Protein 4DCB (pdb70)

Organism: Yersinia pestis (NCBI:txid632)

B-factor: mean 34.42, std 17.72, range [10.69, 120.75]

Radius of gyration: 22.26 Å; Cα contacts (8 Å, |Δi|>4): 917; chains: 2; bounding box: 31×38×70 Å

Nearest PDB structures (foldseek):
  4dcb-assembly1_A  TM=1.004E+00  e=2.858E-59  Yersinia pestis
  2x4m-assembly2_B  TM=9.912E-01  e=3.615E-49  Yersinia pestis
  2x56-assembly1_A  TM=9.617E-01  e=9.478E-50  Yersinia pestis
  1i78-assembly1_A  TM=9.661E-01  e=5.679E-35  Escherichia coli K-12
  7xw0-assembly1_A  TM=9.271E-01  e=7.458E-31  Escherichia coli

Solvent-accessible surface area: 14116 Å² total; per-residue (Å²): 194,144,40,64,140,46,82,78,6,69,6,46,15,54,7,74,21,107,0,37,10,50,0,49,18,16,36,53,45,71,156,97,44,61,74,29,3,30,3,22,0,68,2,112,73,0,48,0,71,12,33,27,87,24,72,38,5,60,104,118,44,6,66,9,45,48,12,11,52,18,99,66,74,13,50,1,31,1,22,2,49,1,28,58,62,131,137,44,100,131,98,9,1,39,2,32,0,88,55,2,67,0,53,92,0,29,17,124,4,98,11,64,25,20,31,122,120,124,82,161,74,76,29,15,6,80,0,39,7,157,5,53,0,95,1,5,1,27,0,19,4,18,45,54,29,12,71,96,43,78,141,92,27,116,20,81,205,59,62,138,0,0,5,0,57,4,72,1,27,9,66,11,85,1,105,8,12,46,97,80,119,127,68,72,8,46,32,22,25,103,8,78,5,83,144,0,118,1,26,2,39,1,63,2,74,69,40,135,51,21,30,92,12,127,7,60,30,9,132,3,99,0,24,17,78,20,39,2,135,28,100,65,117,45,10,2,78,18,55,11,84,12,45,7,79,0,51,70,10,183,20,39,54,97,82,104,53,27,1,1,0,8,3,78,2,80,0,87,5,57,19,84,37,91,79,80,74,106,4,30,10,13,0,44,20,83,49,127

Foldseek 3Di:
DFFDPDLLQKKKWKWKFWKWWKKWKWAADPPPRHTFKIKIKTGHTFIKMKMKIWGRRDPFKIKIKIKMKTPAKGFIWMKIFGQPDPVDDHTQKIWIFRRKIWGMKMKMKTKMWGWDDDDPFKTKTKMKIKMKIKTKMWGFKTWMQHRNNPDTDIDDGPHTFKIKMKMKIFIKMKMKMWGDDPFKIKIKMKIKGQWIKMKMWMQGPVVRKIKIKIFIRWMKIKMKMKMWGDPDPFKTKIKMKMKMWTDWGFTDMDMCPTITIIMIMMTIIIIMMGRTD/DDPPDPDDPDD

InterPro domains:
  IPR000036 Peptidase A26, omptin [PF01278] (31-312)
  IPR000036 Peptidase A26, omptin [PIRSF001522] (1-312)
  IPR000036 Peptidase A26, omptin [PR00482] (38-52)
  IPR000036 Peptidase A26, omptin [PR00482] (57-82)
  IPR000036 Peptidase A26, omptin [PR00482] (83-108)
  IPR000036 Peptidase A26, omptin [PR00482] (115-142)
  IPR000036 Peptidase A26, omptin [PR00482] (143-170)
  IPR000036 Peptidase A26, omptin [PR00482] (186-207)
  IPR000036 Peptidase A26, omptin [PR00482] (208-229)
  IPR000036 Peptidase A26, omptin [PR00482] (234-254)
  IPR000036 Peptidase A26, omptin [PR00482] (255-275)
  IPR020079 Peptidase A26, omptin, conserved site [PS00834] (115-124)
  IPR020079 Peptidase A26, omptin, conserved site [PS00835] (152-168)
  IPR020080 Outer membrane adhesin/peptidase omptin [SSF69917] (24-312)
  IPR053724 Outer Membrane Peptidase A26 [G3DSA:2.40.128.90] (21-312)

Structure (mmCIF, N/CA/C/O backbone):
data_4DCB
#
_entry.id   4DCB
#
_cell.length_a   52.377
_cell.length_b   63.105
_cell.length_c   201.225
_cell.angle_alpha   90.00
_cell.angle_beta   90.00
_cell.angle_gamma   90.00
#
_symmetry.space_group_name_H-M   'I 2 2 2'
#
loop_
_entity.id
_entity.type
_entity.pdbx_description
1 polymer Coagulase/fibrinolysin
2 polymer Plasminogen
3 non-polymer (4R)-2-METHYLPENTANE-2,4-DIOL
4 non-polymer (4S)-2-METHYL-2,4-PENTANEDIOL
5 non-polymer (HYDROXYETHYLOXY)TRI(ETHYLOXY)OCTANE
6 non-polymer 'PHOSPHATE ION'
7 water water
#
loop_
_atom_site.group_PDB
_atom_site.id
_atom_site.type_symbol
_atom_site.label_atom_id
_atom_site.label_alt_id
_atom_site.label_comp_id
_atom_site.label_asym_id
_atom_site.label_entity_id
_atom_site.label_seq_id
_atom_site.pdbx_PDB_ins_code
_atom_site.Cartn_x
_atom_site.Cartn_y
_atom_site.Cartn_z
_atom_site.occupancy
_atom_site.B_iso_or_equiv
_atom_site.auth_seq_id
_atom_site.auth_comp_id
_atom_site.auth_asym_id
_atom_site.auth_atom_id
_atom_site.pdbx_PDB_model_num
ATOM 1 N N . LEU A 1 1 ? -2.706 30.401 64.304 1.00 45.72 5 LEU A N 1
ATOM 2 C CA . LEU A 1 1 ? -2.821 29.283 65.235 1.00 41.59 5 LEU A CA 1
ATOM 3 C C . LEU A 1 1 ? -2.302 27.978 64.638 1.00 40.85 5 LEU A C 1
ATOM 4 O O . LEU A 1 1 ? -2.246 27.793 63.412 1.00 34.37 5 LEU A O 1
ATOM 9 N N . ILE A 1 2 ? -1.932 27.076 65.535 1.00 32.28 6 ILE A N 1
ATOM 10 C CA . ILE A 1 2 ? -1.281 25.836 65.164 1.00 34.28 6 ILE A CA 1
ATOM 11 C C . ILE A 1 2 ? -2.333 24.806 64.850 1.00 23.61 6 ILE A C 1
ATOM 12 O O . ILE A 1 2 ? -3.183 24.519 65.688 1.00 30.25 6 ILE A O 1
ATOM 17 N N . PRO A 1 3 ? -2.273 24.239 63.640 1.00 24.60 7 PRO A N 1
ATOM 18 C CA . PRO A 1 3 ? -3.314 23.322 63.187 1.00 27.28 7 PRO A CA 1
ATOM 19 C C . PRO A 1 3 ? -3.410 22.100 64.087 1.00 25.75 7 PRO A C 1
ATOM 20 O O . PRO A 1 3 ? -2.438 21.710 64.729 1.00 23.41 7 PRO A O 1
ATOM 24 N N . ASN A 1 4 ? -4.600 21.522 64.125 1.00 24.24 8 ASN A N 1
ATOM 25 C CA . ASN A 1 4 ? -4.883 20.309 64.871 1.00 16.39 8 ASN A CA 1
ATOM 26 C C . ASN A 1 4 ? -4.096 19.159 64.250 1.00 19.14 8 ASN A C 1
ATOM 27 O O . ASN A 1 4 ? -4.238 18.879 63.060 1.00 18.74 8 ASN A O 1
ATOM 32 N N . ILE A 1 5 ? -3.240 18.507 65.038 1.00 17.97 9 ILE A N 1
ATOM 33 C CA . ILE A 1 5 ? -2.506 17.355 64.525 1.00 24.78 9 ILE A CA 1
ATOM 34 C C . ILE A 1 5 ? -2.951 16.040 65.169 1.00 31.36 9 ILE A C 1
ATOM 35 O O . ILE A 1 5 ? -2.329 15.000 64.963 1.00 28.92 9 ILE A O 1
ATOM 40 N N . SER A 1 6 ? -4.038 16.090 65.932 1.00 24.54 10 SER A N 1
ATOM 41 C CA . SER A 1 6 ? -4.589 14.880 66.524 1.00 33.57 10 SER A CA 1
ATOM 42 C C . SER A 1 6 ? -4.966 13.877 65.438 1.00 24.52 10 SER A C 1
ATOM 43 O O . SER A 1 6 ? -5.510 14.252 64.390 1.00 20.94 10 SER A O 1
ATOM 46 N N . PRO A 1 7 ? -4.680 12.593 65.688 1.00 25.07 11 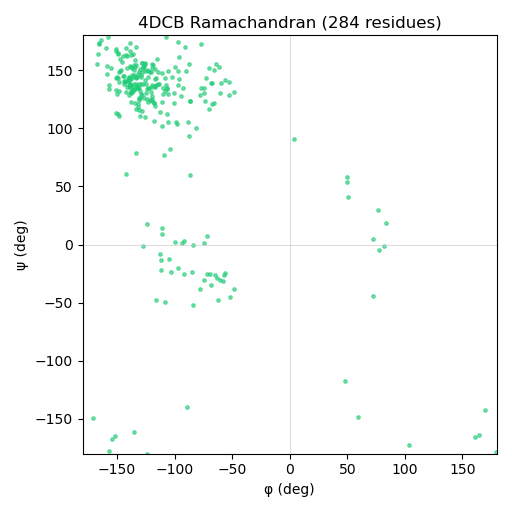PRO A N 1
ATOM 47 C CA . PRO A 1 7 ? -5.050 11.540 64.742 1.00 23.48 11 PRO A CA 1
ATOM 48 C C . PRO A 1 7 ? -6.511 11.660 64.296 1.00 22.94 11 PRO A C 1
ATOM 49 O O . PRO A 1 7 ? -6.800 11.459 63.111 1.00 23.20 11 PRO A O 1
ATOM 53 N N . ASP A 1 8 ? -7.416 12.023 65.198 1.00 20.47 12 ASP A N 1
ATOM 54 C CA . ASP A 1 8 ? -8.823 12.083 64.793 1.00 20.66 12 ASP A CA 1
ATOM 55 C C . ASP A 1 8 ? -9.156 13.302 63.913 1.00 23.54 12 ASP A C 1
ATOM 56 O O . ASP A 1 8 ? -10.296 13.475 63.503 1.00 27.01 12 ASP A O 1
ATOM 61 N N . SER A 1 9 ? -8.166 14.135 63.597 1.00 14.89 13 SER A N 1
ATOM 62 C CA . SER A 1 9 ? -8.392 15.208 62.620 1.00 15.95 13 SER A CA 1
ATOM 63 C C . SER A 1 9 ? -8.213 14.694 61.193 1.00 19.95 13 SER A C 1
ATOM 64 O O . SER A 1 9 ? -8.367 15.447 60.226 1.00 20.61 13 SER A O 1
ATOM 67 N N . PHE A 1 10 ? -7.890 13.412 61.067 1.00 15.16 14 PHE A N 1
ATOM 68 C CA . PHE A 1 10 ? -7.449 12.844 59.792 1.00 16.01 14 PHE A CA 1
ATOM 69 C C . PHE A 1 10 ? -8.319 11.669 59.373 1.00 14.84 14 PHE A C 1
ATOM 70 O O . PHE A 1 10 ? -8.619 10.779 60.171 1.00 17.48 14 PHE A O 1
ATOM 78 N N . THR A 1 11 ? -8.719 11.664 58.106 1.00 15.94 15 THR A N 1
ATOM 79 C CA . THR A 1 11 ? -9.601 10.629 57.594 1.00 21.68 15 THR A CA 1
ATOM 80 C C . THR A 1 11 ? -9.148 10.190 56.207 1.00 22.95 15 THR A C 1
ATOM 81 O O . THR A 1 11 ? -8.786 11.026 55.375 1.00 26.42 15 THR A O 1
ATOM 85 N N . VAL A 1 12 ? -9.144 8.882 55.957 1.00 18.43 16 VAL A N 1
ATOM 86 C CA . VAL A 1 12 ? -8.821 8.370 54.619 1.00 16.21 16 VAL A CA 1
ATOM 87 C C . VAL A 1 12 ? -9.954 7.506 54.092 1.00 20.06 16 VAL A C 1
ATOM 88 O O . VAL A 1 12 ? -10.650 6.858 54.874 1.00 21.59 16 VAL A O 1
ATOM 92 N N . ALA A 1 13 ? -10.136 7.492 52.768 1.00 12.77 17 ALA A N 1
ATOM 93 C CA . ALA A 1 13 ? -11.143 6.653 52.167 1.00 20.39 17 ALA A CA 1
ATOM 94 C C . ALA A 1 13 ? -10.647 6.048 50.859 1.00 24.73 17 ALA A C 1
ATOM 95 O O . ALA A 1 13 ? -9.797 6.628 50.167 1.00 22.46 17 ALA A O 1
ATOM 97 N N . ALA A 1 14 ? -11.183 4.875 50.537 1.00 18.76 18 ALA A N 1
ATOM 98 C CA . ALA A 1 14 ? -10.916 4.241 49.262 1.00 21.13 18 ALA A CA 1
ATOM 99 C C . ALA A 1 14 ? -12.196 3.557 48.814 1.00 22.57 18 ALA A C 1
ATOM 100 O O . ALA A 1 14 ? -12.904 2.961 49.629 1.00 17.07 18 ALA A O 1
ATOM 102 N N . SER A 1 15 ? -12.489 3.629 47.520 1.00 14.51 19 SER A N 1
ATOM 103 C CA . SER A 1 15 ? -13.597 2.876 46.977 1.00 15.32 19 SER A CA 1
ATOM 104 C C . SER A 1 15 ? -13.248 2.340 45.583 1.00 15.15 19 SER A C 1
ATOM 105 O O . SER A 1 15 ? -12.301 2.812 44.941 1.00 15.84 19 SER A O 1
ATOM 108 N N . THR A 1 16 ? -14.010 1.353 45.117 1.00 17.91 20 THR A N 1
ATOM 109 C CA . THR A 1 16 ? -13.835 0.840 43.764 1.00 20.27 20 THR A CA 1
ATOM 110 C C . THR A 1 16 ? -15.168 0.833 43.064 1.00 23.67 20 THR A C 1
ATOM 111 O O . THR A 1 16 ? -16.209 0.781 43.704 1.00 17.68 20 THR A O 1
ATOM 115 N N . GLY A 1 17 ? -15.141 0.878 41.741 1.00 15.12 21 GLY A N 1
ATOM 116 C CA . GLY A 1 17 ? -16.362 0.788 40.976 1.00 13.44 21 GLY A CA 1
ATOM 117 C C . GLY A 1 17 ? -16.079 1.113 39.529 1.00 14.76 21 GLY A C 1
ATOM 118 O O . GLY A 1 17 ? -15.005 0.778 39.004 1.00 16.46 21 GLY A O 1
ATOM 119 N N . MET A 1 18 ? -17.019 1.801 38.890 1.00 12.91 22 MET A N 1
ATOM 120 C CA . MET A 1 18 ? -16.931 2.006 37.453 1.00 16.10 22 MET A CA 1
ATOM 121 C C . MET A 1 18 ? -17.060 3.455 37.011 1.00 19.60 22 MET A C 1
ATOM 122 O O . MET A 1 18 ? -17.766 4.258 37.628 1.00 22.29 22 MET A O 1
ATOM 127 N N . LEU A 1 19 ? -16.372 3.757 35.920 1.00 18.24 23 LEU A N 1
ATOM 128 C CA . LEU A 1 19 ? -16.410 5.064 35.292 1.00 18.38 23 LEU A CA 1
ATOM 129 C C . LEU A 1 19 ? -16.989 4.890 33.902 1.00 19.07 23 LEU A C 1
ATOM 130 O O . LEU A 1 19 ? -16.695 3.908 33.228 1.00 20.57 23 LEU A O 1
ATOM 135 N N . SER A 1 20 ? -17.793 5.846 33.462 1.00 16.01 24 SER A N 1
ATOM 136 C CA . SER A 1 20 ? -18.318 5.814 32.107 1.00 19.81 24 SER A CA 1
ATOM 137 C C . SER A 1 20 ? -18.542 7.247 31.676 1.00 24.10 24 SER A C 1
ATOM 138 O O . SER A 1 20 ? -18.484 8.170 32.501 1.00 19.99 24 SER A O 1
ATOM 141 N N . GLY A 1 21 ? -18.794 7.454 30.388 1.00 22.03 25 GLY A N 1
ATOM 142 C CA . GLY A 1 21 ? -18.959 8.806 29.897 1.00 17.66 25 GLY A CA 1
ATOM 143 C C . GLY A 1 21 ? -18.775 8.905 28.393 1.00 18.09 25 GLY A C 1
ATOM 144 O O . GLY A 1 21 ? -18.790 7.901 27.682 1.00 18.23 25 GLY A O 1
ATOM 145 N N . LYS A 1 22 ? -18.620 10.131 27.915 1.00 16.62 26 LYS A N 1
ATOM 146 C CA . LYS A 1 22 ? -18.472 10.369 26.486 1.00 25.02 26 LYS A CA 1
ATOM 147 C C . LYS A 1 22 ? -17.761 11.687 26.240 1.00 22.45 26 LYS A C 1
ATOM 148 O O . LYS A 1 22 ? -18.082 12.703 26.870 1.00 23.16 26 LYS A O 1
ATOM 154 N N . SER A 1 23 ? -16.787 11.659 25.336 1.00 20.42 27 SER A N 1
ATOM 155 C CA . SER A 1 23 ? -16.072 12.866 24.940 1.00 21.73 27 SER A CA 1
ATOM 156 C C . SER A 1 23 ? -16.306 13.223 23.478 1.00 22.15 27 SER A C 1
ATOM 157 O O . SER A 1 23 ? -16.676 12.374 22.662 1.00 20.51 27 SER A O 1
ATOM 160 N N . HIS A 1 24 ? -16.064 14.484 23.151 1.00 23.36 28 HIS A N 1
ATOM 161 C CA . HIS A 1 24 ? -16.228 14.963 21.787 1.00 24.33 28 HIS A CA 1
ATOM 162 C C . HIS A 1 24 ? -15.015 15.756 21.381 1.00 29.75 28 HIS A C 1
ATOM 163 O O . HIS A 1 24 ? -14.531 16.592 22.145 1.00 27.46 28 HIS A O 1
ATOM 170 N N . GLU A 1 25 ? -14.544 15.469 20.172 1.00 23.27 29 GLU A N 1
ATOM 171 C CA . GLU A 1 25 ? -13.405 16.118 19.554 1.00 22.95 29 GLU A CA 1
ATOM 172 C C . GLU A 1 25 ? -13.971 16.780 18.302 1.00 27.71 29 GLU A C 1
ATOM 173 O O . GLU A 1 25 ? -14.302 16.098 17.338 1.00 29.04 29 GLU A O 1
ATOM 179 N N . MET A 1 26 ? -14.097 18.106 18.337 1.00 23.75 30 MET A N 1
ATOM 180 C CA . MET A 1 26 ? -14.900 18.840 17.357 1.00 26.29 30 MET A CA 1
ATOM 181 C C . MET A 1 26 ? -14.072 19.792 16.512 1.00 35.31 30 MET A C 1
ATOM 182 O O . MET A 1 26 ? -13.053 20.323 16.968 1.00 34.02 30 MET A O 1
ATOM 187 N N . LEU A 1 27 ? -14.538 20.025 15.288 1.00 34.04 31 LEU A N 1
ATOM 188 C CA . LEU A 1 27 ? -13.899 20.973 14.389 1.00 39.05 31 LEU A CA 1
ATOM 189 C C . LEU A 1 27 ? -14.949 21.792 13.638 1.00 43.44 31 LEU A C 1
ATOM 190 O O . LEU A 1 27 ? -15.965 21.261 13.198 1.00 37.97 31 LEU A O 1
ATOM 195 N N . TYR A 1 28 ? -14.696 23.090 13.514 1.00 44.28 32 TYR A N 1
ATOM 196 C CA . TYR A 1 28 ? -15.632 24.014 12.892 1.00 45.41 32 TYR A CA 1
ATOM 197 C C . TYR A 1 28 ? -14.892 24.942 11.939 1.00 49.97 32 TYR A C 1
ATOM 198 O O . TYR A 1 28 ? -13.714 25.252 12.147 1.00 45.42 32 TYR A O 1
ATOM 207 N N . ASP A 1 29 ? -15.593 25.380 10.896 1.00 48.08 33 ASP A N 1
ATOM 208 C CA . ASP A 1 29 ? -15.101 26.436 10.022 1.00 48.78 33 ASP A CA 1
ATOM 209 C C . ASP A 1 29 ? -15.056 27.744 10.811 1.00 55.14 33 ASP A C 1
ATOM 210 O O . ASP A 1 29 ? -16.078 28.209 11.316 1.00 52.10 33 ASP A O 1
ATOM 215 N N . ALA A 1 30 ? -13.871 28.334 10.921 1.00 64.88 34 ALA A N 1
ATOM 216 C CA . ALA A 1 30 ? -13.681 29.523 11.753 1.00 74.73 34 ALA A CA 1
ATOM 217 C C . ALA A 1 30 ? -14.316 30.797 11.187 1.00 84.51 34 ALA A C 1
ATOM 218 O O . ALA A 1 30 ? -14.109 31.886 11.721 1.00 86.95 34 ALA A O 1
ATOM 220 N N . GLU A 1 31 ? -15.086 30.663 10.111 1.00 89.88 35 GLU A N 1
ATOM 221 C CA . GLU A 1 31 ? -15.758 31.813 9.510 1.00 96.21 35 GLU A CA 1
ATOM 222 C C . GLU A 1 31 ? -17.279 31.694 9.588 1.00 90.79 35 GLU A C 1
ATOM 223 O O . GLU A 1 31 ? -17.968 32.639 9.970 1.00 90.70 35 GLU A O 1
ATOM 229 N N . THR A 1 32 ? -17.796 30.527 9.217 1.00 83.90 36 THR A N 1
ATOM 230 C CA . THR A 1 32 ? -19.232 30.282 9.244 1.00 78.70 36 THR A CA 1
ATOM 231 C C . THR A 1 32 ? -19.646 29.560 10.515 1.00 73.34 36 THR A C 1
ATOM 232 O O . THR A 1 32 ? -20.817 29.579 10.898 1.00 71.94 36 THR A O 1
ATOM 236 N N . GLY A 1 33 ? -18.680 28.918 11.165 1.00 68.51 37 GLY A N 1
ATOM 237 C CA . GLY A 1 33 ? -18.955 28.134 12.352 1.00 60.09 37 GLY A CA 1
ATOM 238 C C . GLY A 1 33 ? -19.464 26.750 11.998 1.00 56.66 37 GLY A C 1
ATOM 239 O O . GLY A 1 33 ? -19.723 25.927 12.872 1.00 59.28 37 GLY A O 1
ATOM 240 N N . ARG A 1 34 ? -19.605 26.492 10.703 1.00 51.65 38 ARG A N 1
ATOM 241 C CA . ARG A 1 34 ? -20.087 25.201 10.230 1.00 46.15 38 ARG A CA 1
ATOM 242 C C . ARG A 1 34 ? -19.267 24.066 10.837 1.00 45.48 38 ARG A C 1
ATOM 243 O O . ARG A 1 34 ? -18.037 24.081 10.780 1.00 48.14 38 ARG A O 1
ATOM 251 N N . LYS A 1 35 ? -19.952 23.083 11.414 1.00 40.04 39 LYS A N 1
ATOM 252 C CA . LYS A 1 35 ? -19.283 21.895 11.939 1.00 36.27 39 LYS A CA 1
ATOM 253 C C . LYS A 1 35 ? -18.764 21.047 10.778 1.00 38.32 39 LYS A C 1
ATOM 254 O O . LYS A 1 35 ? -19.542 20.554 9.960 1.00 43.76 39 LYS A O 1
ATOM 260 N N . ILE A 1 36 ? -17.446 20.892 10.695 1.00 34.93 40 ILE A N 1
ATOM 261 C CA . ILE A 1 36 ? -16.859 20.087 9.638 1.00 38.33 40 ILE A CA 1
ATOM 262 C C . ILE A 1 36 ? -16.400 18.719 10.114 1.00 36.70 40 ILE A C 1
ATOM 263 O O . ILE A 1 36 ? -16.287 17.793 9.311 1.00 39.52 40 ILE A O 1
ATOM 268 N N . SER A 1 37 ? -16.128 18.580 11.411 1.00 43.25 41 SER A N 1
ATOM 269 C CA . SER A 1 37 ? -15.666 17.293 11.926 1.00 39.20 41 SER A CA 1
ATOM 270 C C . SER A 1 37 ? -16.085 17.011 13.368 1.00 41.08 41 SER A C 1
ATOM 271 O O . SER A 1 37 ? -16.112 17.909 14.216 1.00 37.68 41 SER A O 1
ATOM 274 N N . GLN A 1 38 ? -16.401 15.747 13.635 1.00 38.41 42 GLN A N 1
ATOM 275 C CA . GLN A 1 38 ? -16.895 15.336 14.942 1.00 35.80 42 GLN A CA 1
ATOM 276 C C . GLN A 1 38 ? -16.478 13.904 15.256 1.00 32.12 42 GLN A C 1
ATOM 277 O O . GLN A 1 38 ? -16.937 12.958 14.610 1.00 37.28 42 GLN A O 1
ATOM 283 N N . LEU A 1 39 ? -15.601 13.737 16.238 1.00 27.74 43 LEU A N 1
ATOM 284 C CA . LEU A 1 39 ? -15.288 12.395 16.722 1.00 21.67 43 LEU A CA 1
ATOM 285 C C . LEU A 1 39 ? -15.836 12.210 18.129 1.00 28.02 43 LEU A C 1
ATOM 286 O O . LEU A 1 39 ? -15.520 12.975 19.040 1.00 26.89 43 LEU A O 1
ATOM 291 N N . ASP A 1 40 ? -16.677 11.194 18.293 1.00 27.11 44 ASP A N 1
ATOM 292 C CA . ASP A 1 40 ? -17.284 10.880 19.581 1.00 23.82 44 ASP A CA 1
ATOM 293 C C . ASP A 1 40 ? -16.538 9.721 20.209 1.00 25.04 44 ASP A C 1
ATOM 294 O O . ASP A 1 40 ? -16.457 8.651 19.615 1.00 28.54 44 ASP A O 1
ATOM 299 N N . TRP A 1 41 ? -16.006 9.942 21.409 1.00 21.59 45 TRP A N 1
ATOM 300 C CA . TRP A 1 41 ? -15.188 8.959 22.100 1.00 26.06 45 TRP A CA 1
ATOM 301 C C . TRP A 1 41 ? -15.927 8.477 23.334 1.00 23.02 45 TRP A C 1
ATOM 302 O O . TRP A 1 41 ? -16.157 9.240 24.269 1.00 23.15 45 TRP A O 1
ATOM 313 N N . LYS A 1 42 ? -16.303 7.208 23.338 1.00 25.21 46 LYS A N 1
ATOM 314 C CA . LYS A 1 42 ? -17.140 6.694 24.410 1.00 26.95 46 LYS A CA 1
ATOM 315 C C . LYS A 1 42 ? -16.287 6.017 25.477 1.00 22.86 46 LYS A C 1
ATOM 316 O O . LYS A 1 42 ? -15.277 5.373 25.163 1.00 22.08 46 LYS A O 1
ATOM 322 N N . ILE A 1 43 ? -16.674 6.192 26.738 1.00 22.72 47 ILE A N 1
ATOM 323 C CA . ILE A 1 43 ? -16.103 5.404 27.812 1.00 19.90 47 ILE A CA 1
ATOM 324 C C . ILE A 1 43 ? -17.226 4.487 28.295 1.00 25.75 47 ILE A C 1
ATOM 325 O O . ILE A 1 43 ? -18.127 4.928 29.003 1.00 21.39 47 ILE A O 1
ATOM 330 N N . LYS A 1 44 ? -17.201 3.217 27.900 1.00 27.63 48 LYS A N 1
ATOM 331 C CA . LYS A 1 44 ? -18.304 2.330 28.264 1.00 22.85 48 LYS A CA 1
ATOM 332 C C . LYS A 1 44 ? -18.112 1.743 29.656 1.00 31.73 48 LYS A C 1
ATOM 333 O O . LYS A 1 44 ? -19.000 1.817 30.504 1.00 37.19 48 LYS A O 1
ATOM 339 N N . ASN A 1 45 ? -16.952 1.149 29.891 1.00 34.18 49 ASN A N 1
ATOM 340 C CA . ASN A 1 45 ? -16.695 0.517 31.177 1.00 44.61 49 ASN A CA 1
ATOM 341 C C . ASN A 1 45 ? -15.217 0.539 31.544 1.00 40.11 49 ASN A C 1
ATOM 342 O O . ASN A 1 45 ? -14.385 -0.087 30.879 1.00 40.07 49 ASN A O 1
ATOM 347 N N . VAL A 1 46 ? -14.891 1.287 32.589 1.00 24.70 50 VAL A N 1
ATOM 348 C CA . VAL A 1 46 ? -13.529 1.296 33.104 1.00 18.66 50 VAL A CA 1
ATOM 349 C C . VAL A 1 46 ? -13.604 1.086 34.607 1.00 21.45 50 VAL A C 1
ATOM 350 O O . VAL A 1 46 ? -14.325 1.800 35.300 1.00 22.08 50 VAL A O 1
ATOM 354 N N . ALA A 1 47 ? -12.877 0.092 35.098 1.00 18.79 51 ALA A N 1
ATOM 355 C CA . ALA A 1 47 ? -12.801 -0.169 36.531 1.00 18.26 51 ALA A CA 1
ATOM 356 C C . ALA A 1 47 ? -11.920 0.905 37.138 1.00 18.34 51 ALA A C 1
ATOM 357 O O . ALA A 1 47 ? -10.834 1.169 36.614 1.00 18.66 51 ALA A O 1
ATOM 359 N N . ILE A 1 48 ? -12.387 1.547 38.211 1.00 17.36 52 ILE A N 1
ATOM 360 C CA . ILE A 1 48 ? -11.596 2.565 38.894 1.00 18.95 52 ILE A CA 1
ATOM 361 C C . ILE A 1 48 ? -11.412 2.333 40.382 1.00 20.73 52 ILE A C 1
ATOM 362 O O . ILE A 1 48 ? -12.215 1.675 41.049 1.00 14.28 52 ILE A O 1
ATOM 367 N N . LEU A 1 49 ? -10.335 2.910 40.887 1.00 20.07 53 LEU A N 1
ATOM 368 C CA . LEU A 1 49 ? -10.090 2.998 42.309 1.00 21.16 53 LEU A CA 1
ATOM 369 C C . LEU A 1 49 ? -10.084 4.483 42.621 1.00 18.97 53 LEU A C 1
ATOM 370 O O . LEU A 1 49 ? -9.466 5.274 41.913 1.00 20.74 53 LEU A O 1
ATOM 375 N N . LYS A 1 50 ? -10.743 4.836 43.715 1.00 13.83 54 LYS A N 1
ATOM 376 C CA . LYS A 1 50 ? -10.950 6.206 44.108 1.00 17.21 54 LYS A CA 1
ATOM 377 C C . LYS A 1 50 ? -10.370 6.350 45.512 1.00 25.79 54 LYS A C 1
ATOM 378 O O . LYS A 1 50 ? -10.606 5.496 46.377 1.00 23.26 54 LYS A O 1
ATOM 384 N N . GLY A 1 51 ? -9.618 7.423 45.741 1.00 19.84 55 GLY A N 1
ATOM 385 C CA . GLY A 1 51 ? -9.016 7.663 47.038 1.00 15.54 55 GLY A CA 1
ATOM 386 C C . GLY A 1 51 ? -9.322 9.043 47.565 1.00 18.93 55 GLY A C 1
ATOM 387 O O . GLY A 1 51 ? -9.606 9.978 46.803 1.00 17.76 55 GLY A O 1
ATOM 388 N N . ASP A 1 52 ? -9.252 9.182 48.883 1.00 16.22 56 ASP A N 1
ATOM 389 C CA . ASP A 1 52 ? -9.542 10.465 49.522 1.00 20.30 56 ASP A CA 1
ATOM 390 C C . ASP A 1 52 ? -8.747 10.570 50.804 1.00 22.33 56 ASP A C 1
ATOM 391 O O . ASP A 1 52 ? -8.687 9.618 51.602 1.00 23.76 56 ASP A O 1
ATOM 396 N N . ILE A 1 53 ? -8.104 11.719 50.971 1.00 21.86 57 ILE A N 1
ATOM 397 C CA . ILE A 1 53 ? -7.425 12.045 52.205 1.00 22.20 57 ILE A CA 1
ATOM 398 C C . ILE A 1 53 ? -7.951 13.387 52.652 1.00 21.96 57 ILE A C 1
ATOM 399 O O . ILE A 1 53 ? -7.959 14.353 51.877 1.00 17.18 57 ILE A O 1
ATOM 404 N N . SER A 1 54 ? -8.427 13.444 53.889 1.00 15.71 58 SER A N 1
ATOM 405 C CA . SER A 1 54 ? -9.026 14.677 54.379 1.00 18.47 58 SER A CA 1
ATOM 406 C C . SER A 1 54 ? -8.485 15.008 55.751 1.00 20.57 58 SER A C 1
ATOM 407 O O . SER A 1 54 ? -8.389 14.125 56.612 1.00 21.38 58 SER A O 1
ATOM 410 N N . TRP A 1 55 ? -8.134 16.279 55.949 1.00 18.38 59 TRP A N 1
ATOM 411 C CA . TRP A 1 55 ? -7.564 16.766 57.201 1.00 18.03 59 TRP A CA 1
ATOM 412 C C . TRP A 1 55 ? -8.311 18.012 57.673 1.00 19.05 59 TRP A C 1
ATOM 413 O O . TRP A 1 55 ? -8.553 18.930 56.887 1.00 19.65 59 TRP A O 1
ATOM 424 N N . ASP A 1 56 ? -8.682 18.036 58.953 1.00 21.14 60 ASP A N 1
ATOM 425 C CA . ASP A 1 56 ? -9.302 19.212 59.557 1.00 18.75 60 ASP A CA 1
ATOM 426 C C . ASP A 1 56 ? -8.289 19.955 60.434 1.00 18.64 60 ASP A C 1
ATOM 427 O O . ASP A 1 56 ? -8.275 19.773 61.649 1.00 21.79 60 ASP A O 1
ATOM 432 N N . PRO A 1 57 ? -7.438 20.789 59.826 1.00 22.75 61 PRO A N 1
ATOM 433 C CA . PRO A 1 57 ? -6.496 21.553 60.659 1.00 17.13 61 PRO A CA 1
ATOM 434 C C . PRO A 1 57 ? -7.216 22.472 61.664 1.00 16.18 61 PRO A C 1
ATOM 435 O O . PRO A 1 57 ? -6.679 22.722 62.738 1.00 18.38 61 PRO A O 1
ATOM 439 N N . TYR A 1 58 ? -8.407 22.965 61.328 1.00 22.22 62 TYR A N 1
ATOM 440 C CA . TYR A 1 58 ? -9.192 23.811 62.243 1.00 17.12 62 TYR A CA 1
ATOM 441 C C . TYR A 1 58 ? -10.661 23.376 62.171 1.00 26.02 62 TYR A C 1
ATOM 442 O O . TYR A 1 58 ? -11.066 22.687 61.230 1.00 19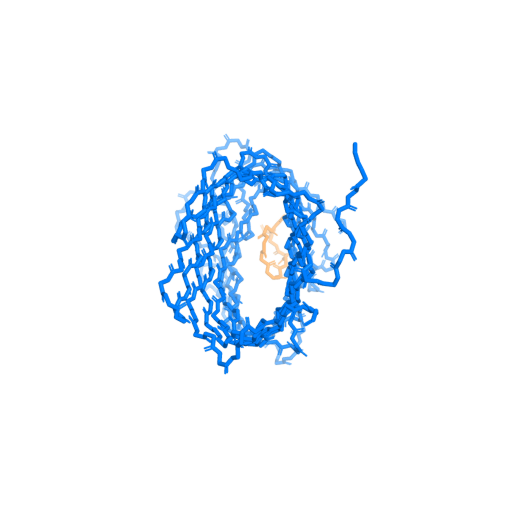.16 62 TYR A O 1
ATOM 451 N N . SER A 1 59 ? -11.459 23.770 63.159 1.00 23.76 63 SER A N 1
ATOM 452 C CA . SER A 1 59 ? -12.882 23.403 63.167 1.00 27.21 63 SER A CA 1
ATOM 453 C C . SER A 1 59 ? -13.616 23.884 61.907 1.00 23.01 63 SER A C 1
ATOM 454 O O . SER A 1 59 ? -14.581 23.263 61.455 1.00 30.39 63 SER A O 1
ATOM 457 N N . PHE A 1 60 ? -13.172 25.001 61.350 1.00 17.60 64 PHE A N 1
ATOM 458 C CA . PHE A 1 60 ? -13.868 25.608 60.214 1.00 22.41 64 PHE A CA 1
ATOM 459 C C . PHE A 1 60 ? -13.229 25.287 58.863 1.00 20.25 64 PHE A C 1
ATOM 460 O O . PHE A 1 60 ? -13.671 25.793 57.827 1.00 18.82 64 PHE A O 1
ATOM 468 N N . LEU A 1 61 ? -12.172 24.482 58.867 1.00 17.15 65 LEU A N 1
ATOM 469 C CA . LEU A 1 61 ? -11.382 24.309 57.651 1.00 12.91 65 LEU A CA 1
ATOM 470 C C . LEU A 1 61 ? -10.964 22.863 57.451 1.00 19.85 65 LEU A C 1
ATOM 471 O O . LEU A 1 61 ? -10.420 22.238 58.351 1.00 19.40 65 LEU A O 1
ATOM 476 N N . THR A 1 62 ? -11.230 22.345 56.261 1.00 18.10 66 THR A N 1
ATOM 477 C CA . THR A 1 62 ? -10.835 20.996 55.896 1.00 13.26 66 THR A CA 1
ATOM 478 C C . THR A 1 62 ? -9.963 21.073 54.658 1.00 15.20 66 THR A C 1
ATOM 479 O O . THR A 1 62 ? -10.280 21.815 53.715 1.00 21.52 66 THR A O 1
ATOM 483 N N . LEU A 1 63 ? -8.850 20.345 54.653 1.00 15.12 67 LEU A N 1
ATOM 484 C CA . LEU A 1 63 ? -8.033 20.255 53.440 1.00 14.80 67 LEU A CA 1
ATOM 485 C C . LEU A 1 63 ? -8.233 18.868 52.893 1.00 16.45 67 LEU A C 1
ATOM 486 O O . LEU A 1 63 ? -8.216 17.907 53.659 1.00 14.72 67 LEU A O 1
ATOM 491 N N . ASN A 1 64 ? -8.401 18.752 51.577 1.00 19.00 68 ASN A N 1
ATOM 492 C CA . ASN A 1 64 ? -8.803 17.472 50.972 1.00 22.37 68 ASN A CA 1
ATOM 493 C C . ASN A 1 64 ? -8.017 17.186 49.698 1.00 16.57 68 ASN A C 1
ATOM 494 O O . ASN A 1 64 ? -7.912 18.046 48.832 1.00 16.92 68 ASN A O 1
ATOM 499 N N . ALA A 1 65 ? -7.460 15.983 49.583 1.00 15.28 69 ALA A N 1
ATOM 500 C CA . ALA A 1 65 ? -6.906 15.518 48.312 1.00 13.58 69 ALA A CA 1
ATOM 501 C C . ALA A 1 65 ? -7.639 14.263 47.884 1.00 17.19 69 ALA A C 1
ATOM 502 O O . ALA A 1 65 ? -7.698 13.285 48.622 1.00 16.99 69 ALA A O 1
ATOM 504 N N . ARG A 1 66 ? -8.219 14.286 46.692 1.00 19.77 70 ARG A N 1
ATOM 505 C CA . ARG A 1 66 ? -8.956 13.123 46.222 1.00 20.13 70 ARG A CA 1
ATOM 506 C C . ARG A 1 66 ? -8.729 12.908 44.755 1.00 20.14 70 ARG A C 1
ATOM 507 O O . ARG A 1 66 ? -8.276 13.803 44.042 1.00 18.91 70 ARG A O 1
ATOM 515 N N . GLY A 1 67 ? -9.043 11.703 44.306 1.00 23.83 71 GLY A N 1
ATOM 516 C CA . GLY A 1 67 ? -8.910 11.402 42.905 1.00 19.72 71 GLY A CA 1
ATOM 517 C C . GLY A 1 67 ? -9.296 9.984 42.630 1.00 18.11 71 GLY A C 1
ATOM 518 O O . GLY A 1 67 ? -9.701 9.224 43.534 1.00 17.74 71 GLY A O 1
ATOM 519 N N . TRP A 1 68 ? -9.178 9.614 41.364 1.00 16.63 72 TRP A N 1
ATOM 520 C CA . TRP A 1 68 ? -9.396 8.238 41.005 1.00 15.57 72 TRP A CA 1
ATOM 521 C C . TRP A 1 68 ? -8.539 7.896 39.817 1.00 19.11 72 TRP A C 1
ATOM 522 O O . TRP A 1 68 ? -8.010 8.785 39.138 1.00 16.19 72 TRP A O 1
ATOM 533 N N . THR A 1 69 ? -8.379 6.599 39.593 1.00 15.33 73 THR A N 1
ATOM 534 C CA . THR A 1 69 ? -7.571 6.130 38.492 1.00 18.50 73 THR A CA 1
ATOM 535 C C . THR A 1 69 ? -8.112 4.809 37.960 1.00 21.81 73 THR A C 1
ATOM 536 O O . THR A 1 69 ? -8.701 4.026 38.697 1.00 19.61 73 THR A O 1
ATOM 540 N N . SER A 1 70 ? -7.944 4.593 36.661 1.00 16.41 74 SER A N 1
ATOM 541 C CA . SER A 1 70 ? -8.352 3.356 36.026 1.00 18.77 74 SER A CA 1
ATOM 542 C C . SER A 1 70 ? -7.455 2.244 36.562 1.00 19.75 74 SER A C 1
ATOM 543 O O . SER A 1 70 ? -6.265 2.436 36.756 1.00 20.88 74 SER A O 1
ATOM 546 N N . LEU A 1 71 ? -8.042 1.092 36.830 1.00 18.22 75 LEU A N 1
ATOM 547 C CA . LEU A 1 71 ? -7.295 -0.057 37.320 1.00 25.03 75 LEU A CA 1
ATOM 548 C C . LEU A 1 71 ? -6.670 -0.868 36.188 1.00 29.94 75 LEU A C 1
ATOM 549 O O . LEU A 1 71 ? -5.702 -1.601 36.396 1.00 25.77 75 LEU A O 1
ATOM 554 N N . ALA A 1 72 ? -7.248 -0.742 34.996 1.00 25.72 76 ALA A N 1
ATOM 555 C CA . ALA A 1 72 ? -6.749 -1.425 33.798 1.00 29.56 76 ALA A CA 1
ATOM 556 C C . ALA A 1 72 ? -7.411 -0.799 32.600 1.00 28.50 76 ALA A C 1
ATOM 557 O O . ALA A 1 72 ? -8.325 0.007 32.750 1.00 23.55 76 ALA A O 1
ATOM 559 N N . SER A 1 73 ? -6.960 -1.193 31.415 1.00 23.44 77 SER A N 1
ATOM 560 C CA . SER A 1 73 ? -7.584 -0.762 30.180 1.00 29.18 77 SER A CA 1
ATOM 561 C C . SER A 1 73 ? -9.068 -1.133 30.225 1.00 33.08 77 SER A C 1
ATOM 562 O O . SER A 1 73 ? -9.428 -2.178 30.746 1.00 31.27 77 SER A O 1
ATOM 565 N N . GLY A 1 74 ? -9.927 -0.263 29.707 1.00 27.27 78 GLY A N 1
ATOM 566 C CA . GLY A 1 74 ? -11.363 -0.500 29.723 1.00 22.48 78 GLY A CA 1
ATOM 567 C C . GLY A 1 74 ? -11.925 -0.435 28.319 1.00 25.13 78 GLY A C 1
ATOM 568 O O . GLY A 1 74 ? -11.185 -0.208 27.363 1.00 26.11 78 GLY A O 1
ATOM 569 N N . SER A 1 75 ? -13.229 -0.632 28.175 1.00 24.06 79 SER A N 1
ATOM 570 C CA . SER A 1 75 ? -13.811 -0.684 26.837 1.00 26.80 79 SER A CA 1
ATOM 571 C C . SER A 1 75 ? -14.397 0.663 26.452 1.00 29.08 79 SER A C 1
ATOM 572 O O . SER A 1 75 ? -14.857 1.413 27.305 1.00 23.52 79 SER A O 1
ATOM 575 N N . GLY A 1 76 ? -14.377 0.963 25.159 1.00 28.04 80 GLY A N 1
ATOM 576 C CA . GLY A 1 76 ? -14.914 2.209 24.665 1.00 28.16 80 GLY A CA 1
ATOM 577 C C . GLY A 1 76 ? -15.405 2.050 23.251 1.00 29.83 80 GLY A C 1
ATOM 578 O O . GLY A 1 76 ? -15.568 0.938 22.764 1.00 29.81 80 GLY A O 1
ATOM 579 N N . ASN A 1 77 ? -15.626 3.178 22.591 1.00 32.71 81 ASN A N 1
ATOM 580 C CA . ASN A 1 77 ? -16.145 3.189 21.229 1.00 31.99 81 ASN A CA 1
ATOM 581 C C . ASN A 1 77 ? -15.769 4.531 20.623 1.00 32.90 81 ASN A C 1
ATOM 582 O O . ASN A 1 77 ? -15.577 5.502 21.356 1.00 32.79 81 ASN A O 1
ATOM 587 N N . MET A 1 78 ? -15.633 4.597 19.304 1.00 24.17 82 MET A N 1
ATOM 588 C CA . MET A 1 78 ? -15.419 5.888 18.663 1.00 30.77 82 MET A CA 1
ATOM 589 C C . MET A 1 78 ? -16.136 5.962 17.331 1.00 32.34 82 MET A C 1
ATOM 590 O O . MET A 1 78 ? -16.164 4.992 16.576 1.00 36.43 82 MET A O 1
ATOM 595 N N . ASP A 1 79 ? -16.724 7.119 17.055 1.00 27.38 83 ASP A N 1
ATOM 596 C CA . ASP A 1 79 ? -17.297 7.376 15.746 1.00 34.63 83 ASP A CA 1
ATOM 597 C C . ASP A 1 79 ? -16.776 8.684 15.226 1.00 34.74 83 ASP A C 1
ATOM 598 O O . ASP A 1 79 ? -16.679 9.659 15.972 1.00 30.56 83 ASP A O 1
ATOM 603 N N . ASN A 1 80 ? -16.448 8.691 13.939 1.00 30.70 84 ASN A N 1
ATOM 604 C CA . ASN A 1 80 ? -15.759 9.800 13.309 1.00 31.00 84 ASN A CA 1
ATOM 605 C C . ASN A 1 80 ? -16.579 10.243 12.106 1.00 34.27 84 ASN A C 1
ATOM 606 O O . ASN A 1 80 ? -16.656 9.524 11.120 1.00 30.56 84 ASN A O 1
ATOM 611 N N . TYR A 1 81 ? -17.196 11.417 12.198 1.00 33.36 85 TYR A N 1
ATOM 612 C CA . TYR A 1 81 ? -18.021 11.956 11.123 1.00 35.69 85 TYR A CA 1
ATOM 613 C C . TYR A 1 81 ? -17.369 13.234 10.562 1.00 35.78 85 TYR A C 1
ATOM 614 O O . TYR A 1 81 ? -16.859 14.064 11.311 1.00 36.67 85 TYR A O 1
ATOM 623 N N . ASP A 1 82 ? -17.378 13.388 9.245 1.00 35.18 86 ASP A N 1
ATOM 624 C CA . ASP A 1 82 ? -16.841 14.595 8.613 1.00 35.85 86 ASP A CA 1
ATOM 625 C C . ASP A 1 82 ? -17.818 15.180 7.597 1.00 36.82 86 ASP A C 1
ATOM 626 O O . ASP A 1 82 ? -18.431 14.441 6.837 1.00 40.71 86 ASP A O 1
ATOM 631 N N . TRP A 1 83 ? -17.953 16.504 7.605 1.00 38.35 87 TRP A N 1
ATOM 632 C CA . TRP A 1 83 ? -18.827 17.241 6.700 1.00 40.68 87 TRP A CA 1
ATOM 633 C C . TRP A 1 83 ? -17.968 18.021 5.682 1.00 46.15 87 TRP A C 1
ATOM 634 O O . TRP A 1 83 ? -17.788 19.240 5.810 1.00 52.06 87 TRP A O 1
ATOM 645 N N . MET A 1 84 ? -17.432 17.316 4.688 1.00 43.16 88 MET A N 1
ATOM 646 C CA . MET A 1 84 ? -16.541 17.927 3.699 1.00 53.36 88 MET A CA 1
ATOM 647 C C . MET A 1 84 ? -17.249 18.859 2.712 1.00 56.10 88 MET A C 1
ATOM 648 O O . MET A 1 84 ? -16.631 19.751 2.130 1.00 58.09 88 MET A O 1
ATOM 653 N N . ASN A 1 85 ? -18.539 18.622 2.505 1.00 56.41 89 ASN A N 1
ATOM 654 C CA . ASN A 1 85 ? -19.322 19.387 1.538 1.00 58.92 89 ASN A CA 1
ATOM 655 C C . ASN A 1 85 ? -20.116 20.497 2.198 1.00 59.73 89 ASN A C 1
ATOM 656 O O . ASN A 1 85 ? -21.133 20.236 2.833 1.00 62.23 89 ASN A O 1
ATOM 661 N N . GLU A 1 86 ? -19.633 21.727 2.046 1.00 62.75 90 GLU A N 1
ATOM 662 C CA . GLU A 1 86 ? -20.229 22.893 2.690 1.00 70.42 90 GLU A CA 1
ATOM 663 C C . GLU A 1 86 ? -21.706 23.080 2.338 1.00 77.21 90 GLU A C 1
ATOM 664 O O . GLU A 1 86 ? -22.465 23.672 3.110 1.00 76.12 90 GLU A O 1
ATOM 670 N N . ASN A 1 87 ? -22.113 22.579 1.178 1.00 83.00 91 ASN A N 1
ATOM 671 C CA . ASN A 1 87 ? -23.497 22.720 0.748 1.00 89.33 91 ASN A CA 1
ATOM 672 C C . ASN A 1 87 ? -24.448 21.791 1.496 1.00 90.63 91 ASN A C 1
ATOM 673 O O . ASN A 1 87 ? -25.611 22.133 1.730 1.00 94.79 91 ASN A O 1
ATOM 678 N N . GLN A 1 88 ? -23.936 20.633 1.899 1.00 82.04 92 GLN A N 1
ATOM 679 C CA . GLN A 1 88 ? -24.781 19.552 2.398 1.00 75.34 92 GLN A CA 1
ATOM 680 C C . GLN A 1 88 ? -24.678 19.361 3.916 1.00 75.65 92 GLN A C 1
ATOM 681 O O . GLN A 1 88 ? -23.581 19.340 4.480 1.00 76.43 92 GLN A O 1
ATOM 687 N N . SER A 1 89 ? -25.827 19.225 4.573 1.00 73.09 93 SER A N 1
ATOM 688 C CA . SER A 1 89 ? -25.860 19.119 6.026 1.00 72.48 93 SER A CA 1
ATOM 689 C C . SER A 1 89 ? -25.476 17.729 6.529 1.00 65.19 93 SER A C 1
ATOM 690 O O . SER A 1 89 ? -24.810 17.597 7.556 1.00 61.83 93 SER A O 1
ATOM 693 N N . GLU A 1 90 ? -25.900 16.694 5.814 1.00 56.48 94 GLU A N 1
ATOM 694 C CA . GLU A 1 90 ? -25.517 15.340 6.175 1.00 57.84 94 GLU A CA 1
ATOM 695 C C . GLU A 1 90 ? -24.008 15.159 5.988 1.00 56.91 94 GLU A C 1
ATOM 696 O O . GLU A 1 90 ? -23.395 15.814 5.145 1.00 59.78 94 GLU A O 1
ATOM 702 N N . TRP A 1 91 ? -23.404 14.288 6.792 1.00 47.34 95 TRP A N 1
ATOM 703 C CA . TRP A 1 91 ? -21.965 14.061 6.712 1.00 42.92 95 TRP A CA 1
ATOM 704 C C . TRP A 1 91 ? -21.570 13.333 5.433 1.00 48.49 95 TRP A C 1
ATOM 705 O O . TRP A 1 91 ? -22.356 12.571 4.872 1.00 49.65 95 TRP A O 1
ATOM 716 N N . THR A 1 92 ? -20.346 13.574 4.977 1.00 47.35 96 THR A N 1
ATOM 717 C CA . THR A 1 92 ? -19.834 12.913 3.785 1.00 49.96 96 THR A CA 1
ATOM 718 C C . THR A 1 92 ? -19.096 11.640 4.160 1.00 47.40 96 THR A C 1
ATOM 719 O O . THR A 1 92 ? -18.999 10.706 3.366 1.00 43.05 96 THR A O 1
ATOM 723 N N . ASP A 1 93 ? -18.589 11.602 5.388 1.00 43.10 97 ASP A N 1
ATOM 724 C CA . ASP A 1 93 ? -17.755 10.493 5.826 1.00 39.51 97 ASP A CA 1
ATOM 725 C C . ASP A 1 93 ? -18.078 10.040 7.247 1.00 38.34 97 ASP A C 1
ATOM 726 O O . ASP A 1 93 ? -18.383 10.851 8.125 1.00 34.75 97 ASP A O 1
ATOM 731 N N . HIS A 1 94 ? -18.014 8.733 7.461 1.00 39.11 98 HIS A N 1
ATOM 732 C CA . HIS A 1 94 ? -18.261 8.161 8.773 1.00 39.66 98 HIS A CA 1
ATOM 733 C C . HIS A 1 94 ? -17.456 6.888 8.929 1.00 43.75 98 HIS A C 1
ATOM 734 O O . HIS A 1 94 ? -17.482 6.013 8.058 1.00 42.23 98 HIS A O 1
ATOM 741 N N . SER A 1 95 ? -16.725 6.794 10.034 1.00 38.23 99 SER A N 1
ATOM 742 C CA . SER A 1 95 ? -16.096 5.537 10.397 1.00 37.92 99 SER A CA 1
ATOM 743 C C . SER A 1 95 ? -16.524 5.178 11.802 1.00 39.32 99 SER A C 1
ATOM 744 O O . SER A 1 95 ? -16.794 6.050 12.628 1.00 35.06 99 SER A O 1
ATOM 747 N N . SER A 1 96 ? -16.600 3.882 12.056 1.00 38.50 100 SER A N 1
ATOM 748 C CA . SER A 1 96 ? -17.117 3.375 13.305 1.00 40.70 100 SER A CA 1
ATOM 749 C C . SER A 1 96 ? -16.111 2.381 13.853 1.00 43.76 100 SER A C 1
ATOM 750 O O . SER A 1 96 ? -15.676 1.481 13.136 1.00 47.54 100 SER A O 1
ATOM 753 N N . HIS A 1 97 ? -15.738 2.546 15.120 1.00 32.38 101 HIS A N 1
ATOM 754 C CA . HIS A 1 97 ? -14.651 1.766 15.691 1.00 26.51 101 HIS A CA 1
ATOM 755 C C . HIS A 1 97 ? -15.002 1.194 17.063 1.00 31.05 101 HIS A C 1
ATOM 756 O O . HIS A 1 97 ? -14.583 1.726 18.095 1.00 32.01 101 HIS A O 1
ATOM 763 N N . PRO A 1 98 ? -15.771 0.099 17.072 1.00 37.89 102 PRO A N 1
ATOM 764 C CA . PRO A 1 98 ? -16.232 -0.557 18.299 1.00 34.95 102 PRO A CA 1
ATOM 765 C C . PRO A 1 98 ? -15.050 -1.079 19.105 1.00 36.42 102 PRO A C 1
ATOM 766 O O . PRO A 1 98 ? -15.133 -1.181 20.332 1.00 38.76 102 PRO A O 1
ATOM 770 N N . ALA A 1 99 ? -13.967 -1.420 18.412 1.00 30.64 103 ALA A N 1
ATOM 771 C CA . ALA A 1 99 ? -12.753 -1.902 19.063 1.00 31.79 103 ALA A CA 1
ATOM 772 C C . ALA A 1 99 ? -11.877 -0.722 19.466 1.00 35.13 103 ALA A C 1
ATOM 773 O O . ALA A 1 99 ? -10.742 -0.584 19.017 1.00 45.00 103 ALA A O 1
ATOM 775 N N . THR A 1 100 ? -12.428 0.147 20.300 1.00 33.13 104 THR A N 1
ATOM 776 C CA . THR A 1 100 ? -11.672 1.254 20.847 1.00 27.49 104 THR A CA 1
ATOM 777 C C . THR A 1 100 ? -11.463 0.977 22.335 1.00 26.35 104 THR A C 1
ATOM 778 O O . THR A 1 100 ? -12.410 0.645 23.046 1.00 30.24 104 THR A O 1
ATOM 782 N N . ASN A 1 101 ? -10.226 1.082 22.800 1.00 26.22 105 ASN A N 1
ATOM 783 C CA . ASN A 1 101 ? -9.943 0.876 24.217 1.00 25.63 105 ASN A CA 1
ATOM 784 C C . ASN A 1 101 ? -9.759 2.196 24.929 1.00 27.94 105 ASN A C 1
ATOM 785 O O . ASN A 1 101 ? -9.208 3.140 24.372 1.00 25.96 105 ASN A O 1
ATOM 790 N N . VAL A 1 102 ? -10.214 2.260 26.170 1.00 20.61 106 VAL A N 1
ATOM 791 C CA . VAL A 1 102 ? -9.807 3.347 27.039 1.00 20.35 106 VAL A CA 1
ATOM 792 C C . VAL A 1 102 ? -8.524 2.889 27.728 1.00 24.73 106 VAL A C 1
ATOM 793 O O . VAL A 1 102 ? -8.547 2.029 28.619 1.00 25.76 106 VAL A O 1
ATOM 797 N N . ASN A 1 103 ? -7.400 3.437 27.287 1.00 24.54 107 ASN A N 1
ATOM 798 C CA . ASN A 1 103 ? -6.099 3.025 27.801 1.00 21.39 107 ASN A CA 1
ATOM 799 C C . ASN A 1 103 ? -5.971 3.320 29.291 1.00 24.70 107 ASN A C 1
ATOM 800 O O . ASN A 1 103 ? -5.558 2.470 30.083 1.00 19.81 107 ASN A O 1
ATOM 805 N N . HIS A 1 104 ? -6.342 4.536 29.667 1.00 22.73 108 HIS A N 1
ATOM 806 C CA . HIS A 1 104 ? -6.323 4.925 31.074 1.00 25.42 108 HIS A CA 1
ATOM 807 C C . HIS A 1 104 ? -7.088 6.221 31.261 1.00 21.84 108 HIS A C 1
ATOM 808 O O . HIS A 1 104 ? -7.374 6.940 30.306 1.00 19.80 108 HIS A O 1
ATOM 815 N N . ALA A 1 105 ? -7.432 6.511 32.505 1.00 19.53 109 ALA A N 1
ATOM 816 C CA . ALA A 1 105 ? -8.121 7.742 32.821 1.00 18.19 109 ALA A CA 1
ATOM 817 C C . ALA A 1 105 ? -7.795 8.028 34.271 1.00 25.62 109 ALA A C 1
ATOM 818 O O . ALA A 1 105 ? -7.508 7.103 35.037 1.00 23.23 109 ALA A O 1
ATOM 820 N N . ASN A 1 106 ? -7.798 9.306 34.638 1.00 17.73 110 ASN A N 1
ATOM 821 C CA . ASN A 1 106 ? -7.674 9.668 36.038 1.00 14.54 110 ASN A CA 1
ATOM 822 C C . ASN A 1 106 ? -8.177 11.060 36.311 1.00 16.72 110 ASN A C 1
ATOM 823 O O . ASN A 1 106 ? -8.441 11.842 35.390 1.00 19.81 110 ASN A O 1
ATOM 828 N N . GLU A 1 107 ? -8.306 11.360 37.593 1.00 14.34 111 GLU A N 1
ATOM 829 C CA . GLU A 1 107 ? -8.746 12.668 38.034 1.00 16.12 111 GLU A CA 1
ATOM 830 C C . GLU A 1 107 ? -8.138 12.959 39.388 1.00 18.92 111 GLU A C 1
ATOM 831 O O . GLU A 1 107 ? -7.990 12.060 40.204 1.00 16.37 111 GLU A O 1
ATOM 837 N N . TYR A 1 108 ? -7.766 14.215 39.613 1.00 15.30 112 TYR A N 1
ATOM 838 C CA . TYR A 1 108 ? -7.250 14.641 40.909 1.00 17.18 112 TYR A CA 1
ATOM 839 C C . TYR A 1 108 ? -7.888 15.953 41.236 1.00 15.39 112 TYR A C 1
ATOM 840 O O . TYR A 1 108 ? -8.115 16.780 40.339 1.00 14.75 112 TYR A O 1
ATOM 849 N N . ASP A 1 109 ? -8.158 16.141 42.521 1.00 15.90 113 ASP A N 1
ATOM 850 C CA . ASP A 1 109 ? -9.006 17.228 42.991 1.00 16.61 113 ASP A CA 1
ATOM 851 C C . ASP A 1 109 ? -8.477 17.608 44.368 1.00 20.78 113 ASP A C 1
ATOM 852 O O . ASP A 1 109 ? -8.561 16.834 45.314 1.00 16.24 113 ASP A O 1
ATOM 857 N N . LEU A 1 110 ? -7.881 18.792 44.447 1.00 16.54 114 LEU A N 1
ATOM 858 C CA . LEU A 1 110 ? -7.198 19.257 45.640 1.00 13.48 114 LEU A CA 1
ATOM 859 C C . LEU A 1 110 ? -7.978 20.466 46.063 1.00 12.87 114 LEU A C 1
ATOM 860 O O . LEU A 1 110 ? -8.083 21.430 45.302 1.00 16.47 114 LEU A O 1
ATOM 865 N N . ASN A 1 111 ? -8.543 20.432 47.261 1.00 11.83 115 ASN A N 1
ATOM 866 C CA . ASN A 1 111 ? -9.498 21.481 47.602 1.00 18.18 115 ASN A CA 1
ATOM 867 C C . ASN A 1 111 ? -9.530 21.769 49.086 1.00 21.05 115 ASN A C 1
ATOM 868 O O . ASN A 1 111 ? -9.017 21.007 49.906 1.00 17.28 115 ASN A O 1
ATOM 873 N N . VAL A 1 112 ? -10.154 22.886 49.412 1.00 17.92 116 VAL A N 1
ATOM 874 C CA . VAL A 1 112 ? -10.400 23.287 50.774 1.00 14.11 116 VAL A CA 1
ATOM 875 C C . VAL A 1 112 ? -11.915 23.396 50.947 1.00 26.87 116 VAL A C 1
ATOM 876 O O . VAL A 1 112 ? -12.649 23.642 49.979 1.00 24.70 116 VAL A O 1
ATOM 880 N N . LYS A 1 113 ? -12.378 23.178 52.173 1.00 17.12 117 LYS A N 1
ATOM 881 C CA . LYS A 1 113 ? -13.752 23.455 52.512 1.00 19.17 117 LYS A CA 1
ATOM 882 C C . LYS A 1 113 ? -13.780 24.334 53.755 1.00 20.94 117 LYS A C 1
ATOM 883 O O . LYS A 1 113 ? -13.132 24.042 54.755 1.00 20.39 117 LYS A O 1
ATOM 889 N N . GLY A 1 114 ? -14.514 25.431 53.668 1.00 15.60 118 GLY A N 1
ATOM 890 C CA . GLY A 1 114 ? -14.658 26.347 54.782 1.00 18.21 118 GLY A CA 1
ATOM 891 C C . GLY A 1 114 ? -16.062 26.142 55.314 1.00 20.66 118 GLY A C 1
ATOM 892 O O . GLY A 1 114 ? -17.037 26.426 54.623 1.00 19.40 118 GLY A O 1
ATOM 893 N N . TRP A 1 115 ? -16.172 25.605 56.523 1.00 16.99 119 TRP A N 1
ATOM 894 C CA . TRP A 1 115 ? -17.486 25.271 57.081 1.00 15.53 119 TRP A CA 1
ATOM 895 C C . TRP A 1 115 ? -18.063 26.488 57.775 1.00 24.63 119 TRP A C 1
ATOM 896 O O . TRP A 1 115 ? -17.435 27.037 58.667 1.00 21.16 119 TRP A O 1
ATOM 907 N N . LEU A 1 116 ? -19.254 26.910 57.363 1.00 17.06 120 LEU A N 1
ATOM 908 C CA . LEU A 1 116 ? -19.803 28.188 57.812 1.00 15.78 120 LEU A CA 1
ATOM 909 C C . LEU A 1 116 ? -21.009 27.989 58.726 1.00 24.00 120 LEU A C 1
ATOM 910 O O . LEU A 1 116 ? -21.383 28.886 59.487 1.00 16.49 120 LEU A O 1
ATOM 915 N N . LEU A 1 117 ? -21.635 26.825 58.606 1.00 19.96 121 LEU A N 1
ATOM 916 C CA . LEU A 1 117 ? -22.774 26.480 59.439 1.00 24.85 121 LEU A CA 1
ATOM 917 C C . LEU A 1 117 ? -22.584 25.082 59.982 1.00 29.48 121 LEU A C 1
ATOM 918 O O . LEU A 1 117 ? -22.172 24.158 59.254 1.00 19.03 121 LEU A O 1
ATOM 923 N N . GLN A 1 118 ? -22.875 24.906 61.263 1.00 23.26 122 GLN A N 1
ATOM 924 C CA . GLN A 1 118 ? -22.807 23.565 61.810 1.00 24.17 122 GLN A CA 1
ATOM 925 C C . GLN A 1 118 ? -23.655 23.399 63.056 1.00 34.23 122 GLN A C 1
ATOM 926 O O . GLN A 1 118 ? -23.688 24.274 63.915 1.00 27.84 122 GLN A O 1
ATOM 932 N N . ASP A 1 119 ? -24.358 22.273 63.123 1.00 32.85 123 ASP A N 1
ATOM 933 C CA . ASP A 1 119 ? -24.959 21.798 64.359 1.00 32.62 123 ASP A CA 1
ATOM 934 C C . ASP A 1 119 ? -24.668 20.305 64.482 1.00 32.15 123 ASP A C 1
ATOM 935 O O . ASP A 1 119 ? -23.763 19.793 63.827 1.00 28.23 123 ASP A O 1
ATOM 940 N N . GLU A 1 120 ? -25.423 19.605 65.317 1.00 30.10 124 GLU A N 1
ATOM 941 C CA . GLU A 1 120 ? -25.101 18.215 65.596 1.00 33.88 124 GLU A CA 1
ATOM 942 C C . GLU A 1 120 ? -25.341 17.322 64.394 1.00 34.27 124 GLU A C 1
ATOM 943 O O . GLU A 1 120 ? -24.712 16.275 64.268 1.00 38.39 124 GLU A O 1
ATOM 949 N N . ASN A 1 121 ? -26.242 17.732 63.508 1.00 26.82 125 ASN A N 1
ATOM 950 C CA . ASN A 1 121 ? -26.676 16.854 62.419 1.00 22.57 125 ASN A CA 1
ATOM 951 C C . ASN A 1 121 ? -26.230 17.305 61.041 1.00 20.83 125 ASN A C 1
ATOM 952 O O . ASN A 1 121 ? -26.338 16.557 60.080 1.00 24.09 125 ASN A O 1
ATOM 957 N N . TYR A 1 122 ? -25.759 18.542 60.945 1.00 19.03 126 TYR A N 1
ATOM 958 C CA . TYR A 1 122 ? -25.598 19.184 59.644 1.00 19.47 126 TYR A CA 1
ATOM 959 C C . TYR A 1 122 ? -24.423 20.147 59.673 1.00 25.49 126 TYR A C 1
ATOM 960 O O . TYR A 1 122 ? -24.277 20.942 60.601 1.00 25.05 126 TYR A O 1
ATOM 969 N N . LYS A 1 123 ? -23.577 20.046 58.659 1.00 21.83 127 LYS A N 1
ATOM 970 C CA . LYS A 1 123 ? -22.444 20.950 58.480 1.00 21.44 127 LYS A CA 1
ATOM 971 C C . LYS A 1 123 ? -22.500 21.409 57.023 1.00 21.02 127 LYS A C 1
ATOM 972 O O . LYS A 1 123 ? -22.690 20.590 56.129 1.00 23.45 127 LYS A O 1
ATOM 978 N N . ALA A 1 124 ? -22.329 22.705 56.773 1.00 19.96 128 ALA A N 1
ATOM 979 C CA . ALA A 1 124 ? -22.410 23.213 55.412 1.00 19.71 128 ALA A CA 1
ATOM 980 C C . ALA A 1 124 ? -21.345 24.269 55.168 1.00 23.02 128 ALA A C 1
ATOM 981 O O . ALA A 1 124 ? -21.049 25.085 56.044 1.00 19.26 128 ALA A O 1
ATOM 983 N N . GLY A 1 125 ? -20.789 24.277 53.967 1.00 16.81 129 GLY A N 1
ATOM 984 C CA . GLY A 1 125 ? -19.692 25.182 53.704 1.00 22.16 129 GLY A CA 1
ATOM 985 C C . GLY A 1 125 ? -19.507 25.491 52.247 1.00 18.84 129 GLY A C 1
ATOM 986 O O . GLY A 1 125 ? -20.249 24.990 51.402 1.00 17.23 129 GLY A O 1
ATOM 987 N N . ILE A 1 126 ? -18.524 26.342 51.972 1.00 15.00 130 ILE A N 1
ATOM 988 C CA . ILE A 1 126 ? -18.149 26.680 50.620 1.00 19.21 130 ILE A CA 1
ATOM 989 C C . ILE A 1 126 ? -16.841 25.972 50.386 1.00 19.98 130 ILE A C 1
ATOM 990 O O . ILE A 1 126 ? -15.972 25.955 51.267 1.00 19.65 130 ILE A O 1
ATOM 995 N N . THR A 1 127 ? -16.732 25.333 49.227 1.00 16.60 131 THR A N 1
ATOM 996 C CA . THR A 1 127 ? -15.516 24.633 48.836 1.00 14.44 131 THR A CA 1
ATOM 997 C C . THR A 1 127 ? -14.882 25.319 47.619 1.00 17.95 131 THR A C 1
ATOM 998 O O . THR A 1 127 ? -15.580 25.937 46.819 1.00 23.29 131 THR A O 1
ATOM 1002 N N . ALA A 1 128 ? -13.557 25.275 47.530 1.00 17.77 132 ALA A N 1
ATOM 1003 C CA . ALA A 1 128 ? -12.865 25.717 46.332 1.00 23.38 132 ALA A CA 1
ATOM 1004 C C . ALA A 1 128 ? -11.664 24.825 46.125 1.00 24.60 132 ALA A C 1
ATOM 1005 O O . ALA A 1 128 ? -10.985 24.441 47.088 1.00 18.77 132 ALA A O 1
ATOM 1007 N N . GLY A 1 129 ? -11.390 24.490 44.870 1.00 23.90 133 GLY A N 1
ATOM 1008 C CA . GLY A 1 129 ? -10.248 23.652 44.585 1.00 15.58 133 GLY A CA 1
ATOM 1009 C C . GLY A 1 129 ? -9.683 23.756 43.184 1.00 16.32 133 GLY A C 1
ATOM 1010 O O . GLY A 1 129 ? -10.137 24.552 42.362 1.00 16.83 133 GLY A O 1
ATOM 1011 N N . TYR A 1 130 ? -8.661 22.944 42.936 1.00 16.84 134 TYR A N 1
ATOM 1012 C CA . TYR A 1 130 ? -8.085 22.784 41.615 1.00 19.59 134 TYR A CA 1
ATOM 1013 C C . TYR A 1 130 ? -8.314 21.339 41.215 1.00 19.64 134 TYR A C 1
ATOM 1014 O O . TYR A 1 130 ? -8.110 20.431 42.026 1.00 17.57 134 TYR A O 1
ATOM 1023 N N . GLN A 1 131 ? -8.704 21.117 39.967 1.00 16.50 135 GLN A N 1
ATOM 1024 C CA . GLN A 1 131 ? -9.049 19.772 39.525 1.00 15.75 135 GLN A CA 1
ATOM 1025 C C . GLN A 1 131 ? -8.511 19.540 38.124 1.00 18.24 135 GLN A C 1
ATOM 1026 O O . GLN A 1 131 ? -8.491 20.454 37.312 1.00 19.05 135 GLN A O 1
ATOM 1032 N N . GLU A 1 132 ? -8.064 18.319 37.858 1.00 17.73 136 GLU A N 1
ATOM 1033 C CA . GLU A 1 132 ? -7.703 17.921 36.502 1.00 17.19 136 GLU A CA 1
ATOM 1034 C C . GLU A 1 132 ? -8.176 16.517 36.235 1.00 19.67 136 GLU A C 1
ATOM 1035 O O . GLU A 1 132 ? -8.124 15.654 37.114 1.00 21.00 136 GLU A O 1
ATOM 1041 N N . THR A 1 133 ? -8.614 16.289 35.001 1.00 12.80 137 THR A N 1
ATOM 1042 C CA . THR A 1 133 ? -9.116 14.988 34.583 1.00 20.63 137 THR A CA 1
ATOM 1043 C C . THR A 1 133 ? -8.521 14.675 33.222 1.00 25.11 137 THR A C 1
ATOM 1044 O O . THR A 1 133 ? -8.455 15.562 32.360 1.00 20.23 137 THR A O 1
ATOM 1048 N N . ARG A 1 134 ? -8.098 13.424 33.028 1.00 21.16 138 ARG A N 1
ATOM 1049 C CA . ARG A 1 134 ? -7.461 12.998 31.786 1.00 21.53 138 ARG A CA 1
ATOM 1050 C C . ARG A 1 134 ? -8.047 11.681 31.314 1.00 22.49 138 ARG A C 1
ATOM 1051 O O . ARG A 1 134 ? -8.341 10.816 32.137 1.00 19.50 138 ARG A O 1
ATOM 1059 N N . PHE A 1 135 ? -8.178 11.533 29.993 1.00 18.77 139 PHE A N 1
ATOM 1060 C CA . PHE A 1 135 ? -8.641 10.296 29.375 1.00 25.98 139 PHE A CA 1
ATOM 1061 C C . PHE A 1 135 ? -7.748 9.981 28.197 1.00 29.40 139 PHE A C 1
ATOM 1062 O O . PHE A 1 135 ? -7.283 10.894 27.509 1.00 23.24 139 PHE A O 1
ATOM 1070 N N . SER A 1 136 ? -7.517 8.696 27.947 1.00 20.57 140 SER A N 1
ATOM 1071 C CA . SER A 1 136 ? -6.747 8.283 26.778 1.00 20.73 140 SER A CA 1
ATOM 1072 C C . SER A 1 136 ? -7.430 7.093 26.086 1.00 25.26 140 SER A C 1
ATOM 1073 O O . SER A 1 136 ? -7.792 6.130 26.753 1.00 23.13 140 SER A O 1
ATOM 1076 N N . TRP A 1 137 ? -7.593 7.165 24.764 1.00 16.74 141 TRP A N 1
ATOM 1077 C CA . TRP A 1 137 ? -8.243 6.106 23.982 1.00 22.54 141 TRP A CA 1
ATOM 1078 C C . TRP A 1 137 ? -7.344 5.664 22.836 1.00 27.96 141 TRP A C 1
ATOM 1079 O O . TRP A 1 137 ? -6.555 6.451 22.318 1.00 28.08 141 TRP A O 1
ATOM 1090 N N . THR A 1 138 ? -7.518 4.424 22.396 1.00 23.50 142 THR A N 1
ATOM 1091 C CA . THR A 1 138 ? -6.942 3.991 21.124 1.00 25.95 142 THR A CA 1
ATOM 1092 C C . THR A 1 138 ? -7.979 3.268 20.279 1.00 31.94 142 THR A C 1
ATOM 1093 O O . THR A 1 138 ? -8.515 2.235 20.678 1.00 32.91 142 THR A O 1
ATOM 1097 N N . ALA A 1 139 ? -8.264 3.822 19.112 1.00 27.92 143 ALA A N 1
ATOM 1098 C CA . ALA A 1 139 ? -9.255 3.233 18.237 1.00 28.09 143 ALA A CA 1
ATOM 1099 C C . ALA A 1 139 ? -8.559 2.314 17.232 1.00 31.33 143 ALA A C 1
ATOM 1100 O O . ALA A 1 139 ? -7.600 2.717 16.575 1.00 36.59 143 AL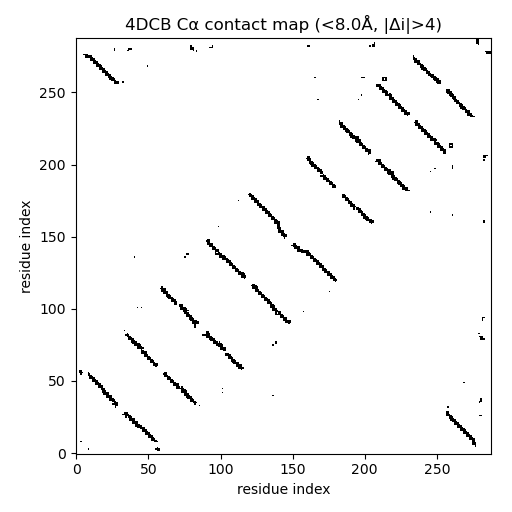A A O 1
ATOM 1102 N N . THR A 1 140 ? -9.038 1.080 17.137 1.00 35.21 144 THR A N 1
ATOM 1103 C CA . THR A 1 140 ? -8.463 0.091 16.231 1.00 37.10 144 THR A CA 1
ATOM 1104 C C . THR A 1 140 ? -9.541 -0.530 15.346 1.00 38.30 144 THR A C 1
ATOM 1105 O O . THR A 1 140 ? -10.700 -0.611 15.737 1.00 36.72 144 THR A O 1
ATOM 1109 N N . GLY A 1 141 ? -9.159 -0.983 14.155 1.00 42.70 145 GLY A N 1
ATOM 1110 C CA . GLY A 1 141 ? -10.102 -1.663 13.284 1.00 44.51 145 GLY A CA 1
ATOM 1111 C C . GLY A 1 141 ? -11.289 -0.781 12.950 1.00 46.04 145 GLY A C 1
ATOM 1112 O O . GLY A 1 141 ? -11.151 0.434 12.880 1.00 44.58 145 GLY A O 1
ATOM 1113 N N . GLY A 1 142 ? -12.453 -1.390 12.747 1.00 38.42 146 GLY A N 1
ATOM 1114 C CA . GLY A 1 142 ? -13.660 -0.638 12.464 1.00 37.76 146 GLY A CA 1
ATOM 1115 C C . GLY A 1 142 ? -14.062 -0.675 10.998 1.00 42.98 146 GLY A C 1
ATOM 1116 O O . GLY A 1 142 ? -13.481 -1.404 10.192 1.00 42.30 146 GLY A O 1
ATOM 1117 N N . SER A 1 143 ? -15.069 0.115 10.651 1.00 47.14 147 SER A N 1
ATOM 1118 C CA . SER A 1 143 ? -15.565 0.149 9.284 1.00 50.03 147 SER A CA 1
ATOM 1119 C C . SER A 1 143 ? -15.744 1.595 8.851 1.00 48.41 147 SER A C 1
ATOM 1120 O O . SER A 1 143 ? -15.656 2.505 9.670 1.00 45.36 147 SER A O 1
ATOM 1123 N N . TYR A 1 144 ? -15.992 1.815 7.567 1.00 49.39 148 TYR A N 1
ATOM 1124 C CA . TYR A 1 144 ? -16.083 3.176 7.054 1.00 45.79 148 TYR A CA 1
ATOM 1125 C C . TYR A 1 144 ? -17.094 3.298 5.922 1.00 47.79 148 TYR A C 1
ATOM 1126 O O . TYR A 1 144 ? -17.336 2.344 5.184 1.00 42.60 148 TYR A O 1
ATOM 1135 N N . SER A 1 145 ? -17.687 4.484 5.818 1.00 51.41 149 SER A N 1
ATOM 1136 C CA . SER A 1 145 ? -18.455 4.899 4.653 1.00 44.50 149 SER A CA 1
ATOM 1137 C C . SER A 1 145 ? -17.941 6.270 4.253 1.00 44.80 149 SER A C 1
ATOM 1138 O O . SER A 1 145 ? -18.142 7.253 4.971 1.00 46.65 149 SER A O 1
ATOM 1141 N N . TYR A 1 146 ? -17.267 6.333 3.111 1.00 48.97 150 TYR A N 1
ATOM 1142 C CA . TYR A 1 146 ? -16.580 7.548 2.684 1.00 47.11 150 TYR A CA 1
ATOM 1143 C C . TYR A 1 146 ? -17.112 8.103 1.363 1.00 53.37 150 TYR A C 1
ATOM 1144 O O . TYR A 1 146 ? -17.636 7.362 0.522 1.00 57.97 150 TYR A O 1
ATOM 1153 N N . ASN A 1 147 ? -16.946 9.410 1.182 1.00 52.52 151 ASN A N 1
ATOM 1154 C CA . ASN A 1 147 ? -17.379 10.087 -0.032 1.00 54.19 151 ASN A CA 1
ATOM 1155 C C . ASN A 1 147 ? -18.820 9.735 -0.372 1.00 49.53 151 ASN A C 1
ATOM 1156 O O . ASN A 1 147 ? -19.103 9.211 -1.443 1.00 46.59 151 ASN A O 1
ATOM 1161 N N . ASN A 1 148 ? -19.726 10.015 0.562 1.00 48.03 152 ASN A N 1
ATOM 1162 C CA . ASN A 1 148 ? -21.140 9.693 0.384 1.00 50.13 152 ASN A CA 1
ATOM 1163 C C . ASN A 1 148 ? -21.387 8.253 -0.063 1.00 58.12 152 ASN A C 1
ATOM 1164 O O . ASN A 1 148 ? -22.052 8.007 -1.070 1.00 62.05 152 ASN A O 1
ATOM 1169 N N . GLY A 1 149 ? -20.837 7.306 0.687 1.00 57.63 153 GLY A N 1
ATOM 1170 C CA . GLY A 1 149 ? -21.110 5.900 0.465 1.00 57.18 153 GLY A CA 1
ATOM 1171 C C . GLY A 1 149 ? -20.482 5.291 -0.775 1.00 60.12 153 GLY A C 1
ATOM 1172 O O . GLY A 1 149 ? -20.730 4.127 -1.075 1.00 57.92 153 GLY A O 1
ATOM 1173 N N . ALA A 1 150 ? -19.670 6.064 -1.492 1.00 58.65 154 ALA A N 1
ATOM 1174 C CA . ALA A 1 150 ? -18.994 5.557 -2.689 1.00 58.50 154 ALA A CA 1
ATOM 1175 C C . ALA A 1 150 ? -17.933 4.513 -2.341 1.00 56.96 154 ALA A C 1
ATOM 1176 O O . ALA A 1 150 ? -17.724 3.559 -3.095 1.00 53.18 154 ALA A O 1
ATOM 1178 N N . TYR A 1 151 ? -17.264 4.706 -1.203 1.00 49.82 155 TYR A N 1
ATOM 1179 C CA . TYR A 1 151 ? -16.331 3.716 -0.668 1.00 50.47 155 TYR A CA 1
ATOM 1180 C C . TYR A 1 151 ? -16.812 3.207 0.693 1.00 52.53 155 TYR A C 1
ATOM 1181 O O . TYR A 1 151 ? -16.989 3.996 1.621 1.00 53.52 155 TYR A O 1
ATOM 1190 N N . THR A 1 152 ? -17.020 1.898 0.819 1.00 54.19 156 THR A N 1
ATOM 1191 C CA . THR A 1 152 ? -17.334 1.301 2.118 1.00 52.57 156 THR A CA 1
ATOM 1192 C C . THR A 1 152 ? -16.504 0.038 2.345 1.00 57.03 156 THR A C 1
ATOM 1193 O O . THR A 1 152 ? -16.104 -0.630 1.393 1.00 60.76 156 THR A O 1
ATOM 1197 N N . GLY A 1 153 ? -16.251 -0.289 3.608 1.00 54.13 157 GLY A N 1
ATOM 1198 C CA . GLY A 1 153 ? -15.457 -1.455 3.938 1.00 50.01 157 GLY A CA 1
ATOM 1199 C C . GLY A 1 153 ? -14.994 -1.428 5.376 1.00 52.03 157 GLY A C 1
ATOM 1200 O O . GLY A 1 153 ? -15.515 -0.662 6.190 1.00 45.87 157 GLY A O 1
ATOM 1201 N N . ASN A 1 154 ? -14.008 -2.263 5.688 1.00 49.75 158 ASN A N 1
ATOM 1202 C CA . ASN A 1 154 ? -13.458 -2.339 7.034 1.00 51.87 158 ASN A CA 1
ATOM 1203 C C . ASN A 1 154 ? -11.976 -2.005 7.045 1.00 52.13 158 ASN A C 1
ATOM 1204 O O . ASN A 1 154 ? -11.284 -2.155 6.033 1.00 50.51 158 ASN A O 1
ATOM 1209 N N . PHE A 1 155 ? -11.492 -1.544 8.191 1.00 52.81 159 PHE A N 1
ATOM 1210 C CA . PHE A 1 155 ? -10.058 -1.414 8.410 1.00 52.03 159 PHE A CA 1
ATOM 1211 C C . PHE A 1 155 ? -9.550 -2.749 8.948 1.00 51.98 159 PHE A C 1
ATOM 1212 O O . PHE A 1 155 ? -10.320 -3.517 9.528 1.00 53.83 159 PHE A O 1
ATOM 1220 N N . PRO A 1 156 ? -8.258 -3.038 8.744 1.00 51.03 160 PRO A N 1
ATOM 1221 C CA . PRO A 1 156 ? -7.672 -4.301 9.203 1.00 55.13 160 PRO A CA 1
ATOM 1222 C C . PRO A 1 156 ? -7.756 -4.469 10.720 1.00 50.63 160 PRO A C 1
ATOM 1223 O O . PRO A 1 156 ? -7.381 -3.572 11.467 1.00 52.06 160 PRO A O 1
ATOM 1227 N N . LYS A 1 157 ? -8.251 -5.622 11.154 1.00 48.56 161 LYS A N 1
ATOM 1228 C CA . LYS A 1 157 ? -8.415 -5.937 12.566 1.00 53.46 161 LYS A CA 1
ATOM 1229 C C . LYS A 1 157 ? -7.161 -5.626 13.380 1.00 52.22 161 LYS A C 1
ATOM 1230 O O . LYS A 1 157 ? -6.049 -5.999 12.993 1.00 52.60 161 LYS A O 1
ATOM 1236 N N . GLY A 1 158 ? -7.348 -4.930 14.500 1.00 42.38 162 GLY A N 1
ATOM 1237 C CA . GLY A 1 158 ? -6.271 -4.705 15.449 1.00 50.31 162 GLY A CA 1
ATOM 1238 C C . GLY A 1 158 ? -5.261 -3.637 15.067 1.00 53.15 162 GLY A C 1
ATOM 1239 O O . GLY A 1 158 ? -4.362 -3.317 15.837 1.00 56.69 162 GLY A O 1
ATOM 1240 N N . VAL A 1 159 ? -5.394 -3.084 13.872 1.00 48.89 163 VAL A N 1
ATOM 1241 C CA . VAL A 1 159 ? -4.516 -2.001 13.466 1.00 49.84 163 VAL A CA 1
ATOM 1242 C C . VAL A 1 159 ? -4.982 -0.712 14.136 1.00 45.15 163 VAL A C 1
ATOM 1243 O O . VAL A 1 159 ? -6.158 -0.370 14.064 1.00 42.50 163 VAL A O 1
ATOM 1247 N N . ARG A 1 160 ? -4.076 0.002 14.796 1.00 43.97 164 ARG A N 1
ATOM 1248 C CA . ARG A 1 160 ? -4.481 1.242 15.441 1.00 47.32 164 ARG A CA 1
ATOM 1249 C C . ARG A 1 160 ? -4.695 2.340 14.408 1.00 44.94 164 ARG A C 1
ATOM 1250 O O . ARG A 1 160 ? -3.902 2.530 13.486 1.00 48.07 164 ARG A O 1
ATOM 1258 N N . VAL A 1 161 ? -5.796 3.053 14.563 1.00 40.11 165 VAL A N 1
ATOM 1259 C CA . VAL A 1 161 ? -6.204 4.021 13.571 1.00 46.46 165 VAL A CA 1
ATOM 1260 C C . VAL A 1 161 ? -6.024 5.452 14.070 1.00 36.92 165 VAL A C 1
ATOM 1261 O O . VAL A 1 161 ? -5.441 6.291 13.385 1.00 35.56 165 VAL A O 1
ATOM 1265 N N . ILE A 1 162 ? -6.516 5.729 15.272 1.00 31.39 166 ILE A N 1
ATOM 1266 C CA . ILE A 1 162 ? -6.378 7.054 15.855 1.00 34.36 166 ILE A CA 1
ATOM 1267 C C . ILE A 1 162 ? -6.105 6.912 17.348 1.00 37.27 166 ILE A C 1
ATOM 1268 O O . ILE A 1 162 ? -6.747 6.103 18.024 1.00 37.98 166 ILE A O 1
ATOM 1273 N N . GLY A 1 163 ? -5.146 7.684 17.851 1.00 32.41 167 GLY A N 1
ATOM 1274 C CA . GLY A 1 163 ? -4.896 7.764 19.281 1.00 35.14 167 GLY A CA 1
ATOM 1275 C C . GLY A 1 163 ? -5.330 9.137 19.766 1.00 34.31 167 GLY A C 1
ATOM 1276 O O . GLY A 1 163 ? -5.027 10.147 19.133 1.00 35.38 167 GLY A O 1
ATOM 1277 N N . TYR A 1 164 ? -6.036 9.182 20.886 1.00 30.21 168 TYR A N 1
ATOM 1278 C CA . TYR A 1 164 ? -6.604 10.432 21.377 1.00 25.43 168 TYR A CA 1
ATOM 1279 C C . TYR A 1 164 ? -6.464 10.567 22.902 1.00 23.03 168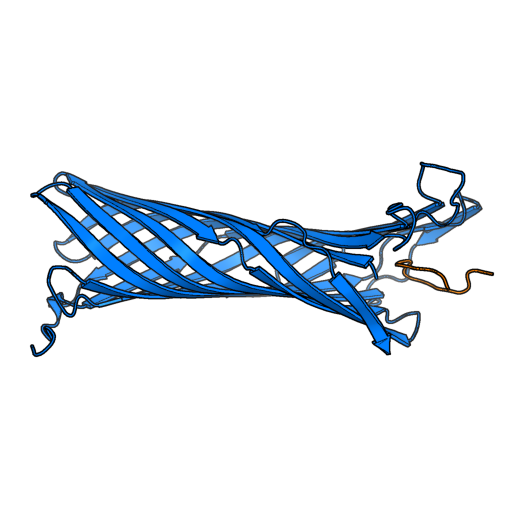 TYR A C 1
ATOM 1280 O O . TYR A 1 164 ? -6.728 9.625 23.652 1.00 24.90 168 TYR A O 1
ATOM 1289 N N . ASN A 1 165 ? -6.044 11.746 23.344 1.00 28.15 169 ASN A N 1
ATOM 1290 C CA . ASN A 1 165 ? -5.945 12.078 24.768 1.00 28.73 169 ASN A CA 1
ATOM 1291 C C . ASN A 1 165 ? -6.660 13.398 25.003 1.00 28.44 169 ASN A C 1
ATOM 1292 O O . ASN A 1 165 ? -6.613 14.280 24.153 1.00 27.27 169 ASN A O 1
ATOM 1297 N N . GLN A 1 166 ? -7.316 13.537 26.153 1.00 21.02 170 GLN A N 1
ATOM 1298 C CA . GLN A 1 166 ? -7.883 14.821 26.550 1.00 19.37 170 GLN A CA 1
ATOM 1299 C C . GLN A 1 166 ? -7.444 15.113 27.962 1.00 24.38 170 GLN A C 1
ATOM 1300 O O . GLN A 1 166 ? -7.241 14.199 28.766 1.00 21.74 170 GLN A O 1
ATOM 1306 N N . ARG A 1 167 ? -7.335 16.388 28.288 1.00 26.23 171 ARG A N 1
ATOM 1307 C CA . ARG A 1 167 ? -7.209 16.773 29.684 1.00 24.71 171 ARG A CA 1
ATOM 1308 C C . ARG A 1 167 ? -7.942 18.087 29.89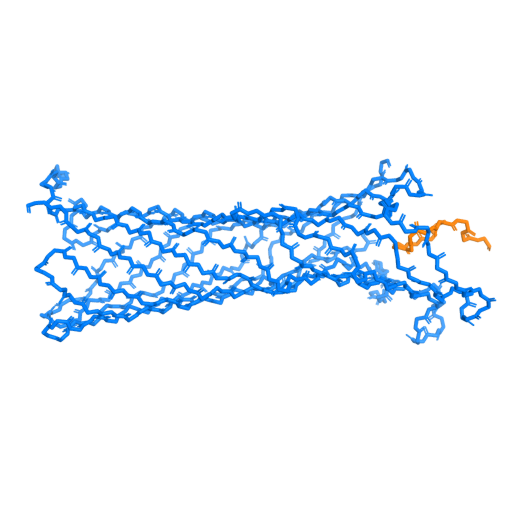9 1.00 24.86 171 ARG A C 1
ATOM 1309 O O . ARG A 1 167 ? -8.023 18.923 28.988 1.00 19.18 171 ARG A O 1
ATOM 1317 N N . PHE A 1 168 ? -8.539 18.221 31.075 1.00 17.39 172 PHE A N 1
ATOM 1318 C CA . PHE A 1 168 ? -9.276 19.416 31.444 1.00 22.81 172 PHE A CA 1
ATOM 1319 C C . PHE A 1 168 ? -8.757 19.796 32.799 1.00 23.55 172 PHE A C 1
ATOM 1320 O O . PHE A 1 168 ? -8.626 18.936 33.675 1.00 19.66 172 PHE A O 1
ATOM 1328 N N . SER A 1 169 ? -8.475 21.073 33.002 1.00 20.05 173 SER A N 1
ATOM 1329 C CA . SER A 1 169 ? -8.083 21.508 34.332 1.00 22.49 173 SER A CA 1
ATOM 1330 C C . SER A 1 169 ? -8.769 22.835 34.662 1.00 25.03 173 SER A C 1
ATOM 1331 O O . SER A 1 169 ? -9.071 23.623 33.762 1.00 20.72 173 SER A O 1
ATOM 1334 N N . MET A 1 170 ? -8.994 23.093 35.950 1.00 16.70 174 MET A N 1
ATOM 1335 C CA . MET A 1 170 ? -9.748 24.271 36.349 1.00 13.37 174 MET A CA 1
ATOM 1336 C C . MET A 1 170 ? -9.634 24.549 37.825 1.00 17.27 174 MET A C 1
ATOM 1337 O O . MET A 1 170 ? -9.407 23.642 38.620 1.00 20.14 174 MET A O 1
ATOM 1342 N N . PRO A 1 171 ? -9.828 25.808 38.205 1.00 15.33 175 PRO A N 1
ATOM 1343 C CA . PRO A 1 171 ? -10.164 26.041 39.603 1.00 14.66 175 PRO A CA 1
ATOM 1344 C C . PRO A 1 171 ? -11.692 25.990 39.657 1.00 18.74 175 PRO A C 1
ATOM 1345 O O . PRO A 1 171 ? -12.320 26.344 38.667 1.00 20.53 175 PRO A O 1
ATOM 1349 N N . TYR A 1 172 ? -12.278 25.567 40.770 1.00 17.84 176 TYR A N 1
ATOM 1350 C CA . TYR A 1 172 ? -13.727 25.550 40.878 1.00 19.65 176 TYR A CA 1
ATOM 1351 C C . TYR A 1 172 ? -14.178 26.080 42.231 1.00 25.78 176 TYR A C 1
ATOM 1352 O O . TYR A 1 172 ? -13.377 26.183 43.160 1.00 21.50 176 TYR A O 1
ATOM 1361 N N . ILE A 1 173 ? -15.461 26.421 42.325 1.00 17.02 177 ILE A N 1
ATOM 1362 C CA . ILE A 1 173 ? -16.084 26.806 43.580 1.00 15.36 177 ILE A CA 1
ATOM 1363 C C . ILE A 1 173 ? -17.302 25.911 43.791 1.00 24.41 177 ILE A C 1
ATOM 1364 O O . ILE A 1 173 ? -17.867 25.381 42.839 1.00 22.04 177 ILE A O 1
ATOM 1369 N N . GLY A 1 174 ? -17.726 25.732 45.033 1.00 21.46 178 GLY A N 1
ATOM 1370 C CA . GLY A 1 174 ? -18.831 24.823 45.267 1.00 19.77 178 GLY A CA 1
ATOM 1371 C C . GLY A 1 174 ? -19.437 24.947 46.640 1.00 21.30 178 GLY A C 1
ATOM 1372 O O . GLY A 1 174 ? -18.916 25.685 47.486 1.00 20.41 178 GLY A O 1
ATOM 1373 N N . LEU A 1 175 ? -20.542 24.228 46.836 1.00 16.49 179 LEU A N 1
ATOM 1374 C CA . LEU A 1 175 ? -21.242 24.153 48.111 1.00 16.54 179 LEU A CA 1
ATOM 1375 C C . LEU A 1 175 ? -21.171 22.720 48.555 1.00 17.48 179 LEU A C 1
ATOM 1376 O O . LEU A 1 175 ? -21.390 21.816 47.747 1.00 20.66 179 LEU A O 1
ATOM 1381 N N . ALA A 1 176 ? -20.862 22.504 49.833 1.00 20.00 180 ALA A N 1
ATOM 1382 C CA . ALA A 1 176 ? -20.777 21.147 50.374 1.00 19.85 180 ALA A CA 1
ATOM 1383 C C . ALA A 1 176 ? -21.649 21.051 51.605 1.00 21.97 180 ALA A C 1
ATOM 1384 O O . ALA A 1 176 ? -21.681 21.979 52.420 1.00 17.51 180 ALA A O 1
ATOM 1386 N N . GLY A 1 177 ? -22.367 19.940 51.730 1.00 19.35 181 GLY A N 1
ATOM 1387 C CA . GLY A 1 177 ? -23.234 19.719 52.870 1.00 18.59 181 GLY A CA 1
ATOM 1388 C C . GLY A 1 177 ? -23.015 18.327 53.402 1.00 18.94 181 GLY A C 1
ATOM 1389 O O . GLY A 1 177 ? -22.774 17.390 52.634 1.00 18.31 181 GLY A O 1
ATOM 1390 N N . GLN A 1 178 ? -23.095 18.185 54.718 1.00 18.42 182 GLN A N 1
ATOM 1391 C CA . GLN A 1 178 ? -22.917 16.884 55.353 1.00 17.64 182 GLN A CA 1
ATOM 1392 C C . GLN A 1 178 ? -24.007 16.692 56.391 1.00 23.80 182 GLN A C 1
ATOM 1393 O O . GLN A 1 178 ? -24.107 17.499 57.319 1.00 25.27 182 GLN A O 1
ATOM 1399 N N . TYR A 1 179 ? -24.795 15.623 56.246 1.00 15.26 183 TYR A N 1
ATOM 1400 C CA . TYR A 1 179 ? -25.859 15.293 57.191 1.00 21.39 183 TYR A CA 1
ATOM 1401 C C . TYR A 1 179 ? -25.511 14.002 57.898 1.00 24.04 183 TYR A C 1
ATOM 1402 O O . TYR A 1 179 ? -25.065 13.031 57.276 1.00 24.35 183 TYR A O 1
ATOM 1411 N N . ARG A 1 180 ? -25.750 13.968 59.199 1.00 17.19 184 ARG A N 1
ATOM 1412 C CA . ARG A 1 180 ? -25.443 12.787 5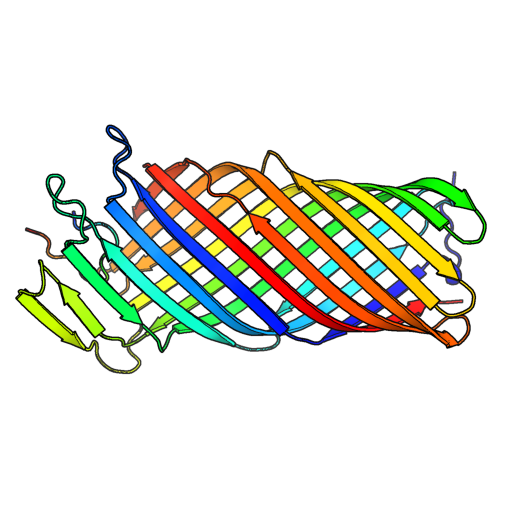9.987 1.00 16.14 184 ARG A CA 1
ATOM 1413 C C . ARG A 1 180 ? -26.627 12.598 60.949 1.00 22.18 184 ARG A C 1
ATOM 1414 O O . ARG A 1 180 ? -27.002 13.526 61.660 1.00 20.33 184 ARG A O 1
ATOM 1422 N N . ILE A 1 181 ? -27.265 11.437 60.889 1.00 18.51 185 ILE A N 1
ATOM 1423 C CA . ILE A 1 181 ? -28.268 11.070 61.872 1.00 14.63 185 ILE A CA 1
ATOM 1424 C C . ILE A 1 181 ? -27.898 9.684 62.408 1.00 20.55 185 ILE A C 1
ATOM 1425 O O . ILE A 1 181 ? -27.873 8.686 61.664 1.00 16.68 185 ILE A O 1
ATOM 1430 N N . ASN A 1 182 ? -27.572 9.631 63.700 1.00 19.91 186 ASN A N 1
ATOM 1431 C CA . ASN A 1 182 ? -27.043 8.414 64.304 1.00 16.12 186 ASN A CA 1
ATOM 1432 C C . ASN A 1 182 ? -25.908 7.826 63.444 1.00 21.01 186 ASN A C 1
ATOM 1433 O O . ASN A 1 182 ? -24.873 8.477 63.257 1.00 21.39 186 ASN A O 1
ATOM 1438 N N . ASP A 1 183 ? -26.083 6.616 62.923 1.00 17.55 187 ASP A N 1
ATOM 1439 C CA . ASP A 1 183 ? -25.006 5.989 62.159 1.00 24.87 187 ASP A CA 1
ATOM 1440 C C . ASP A 1 183 ? -25.091 6.234 60.666 1.00 22.33 187 ASP A C 1
ATOM 1441 O O . ASP A 1 183 ? -24.266 5.710 59.923 1.00 23.35 187 ASP A O 1
ATOM 1446 N N . PHE A 1 184 ? -26.085 7.001 60.220 1.00 19.24 188 PHE A N 1
ATOM 1447 C CA . PHE A 1 184 ? -26.218 7.295 58.785 1.00 19.93 188 PHE A CA 1
ATOM 1448 C C . PHE A 1 184 ? -25.599 8.640 58.437 1.00 20.79 188 PHE A C 1
ATOM 1449 O O . PHE A 1 184 ? -25.799 9.618 59.150 1.00 19.46 188 PHE A O 1
ATOM 1457 N N . GLU A 1 185 ? -24.875 8.692 57.323 1.00 20.22 189 GLU A N 1
ATOM 1458 C CA . GLU A 1 185 ? -24.257 9.934 56.893 1.00 19.09 189 GLU A CA 1
ATOM 1459 C C . GLU A 1 185 ? -24.401 10.121 55.398 1.00 19.98 189 GLU A C 1
ATOM 1460 O O . GLU A 1 185 ? -24.114 9.206 54.607 1.00 20.83 189 GLU A O 1
ATOM 1466 N N . LEU A 1 186 ? -24.855 11.314 55.029 1.00 19.48 190 LEU A N 1
ATOM 1467 C CA . LEU A 1 186 ? -25.000 11.733 53.637 1.00 18.66 190 LEU A CA 1
ATOM 1468 C C . LEU A 1 186 ? -24.158 12.967 53.382 1.00 25.46 190 LEU A C 1
ATOM 1469 O O . LEU A 1 186 ? -24.219 13.940 54.149 1.00 20.41 190 LEU A O 1
ATOM 1474 N N . ASN A 1 187 ? -23.375 12.929 52.310 1.00 21.75 191 ASN A N 1
ATOM 1475 C CA . ASN A 1 187 ? -22.620 14.098 51.860 1.00 17.51 191 ASN A CA 1
ATOM 1476 C C . ASN A 1 187 ? -23.059 14.454 50.442 1.00 19.53 191 ASN A C 1
ATOM 1477 O O . ASN A 1 187 ? -23.190 13.577 49.578 1.00 20.42 191 ASN A O 1
ATOM 1482 N N . ALA A 1 188 ? 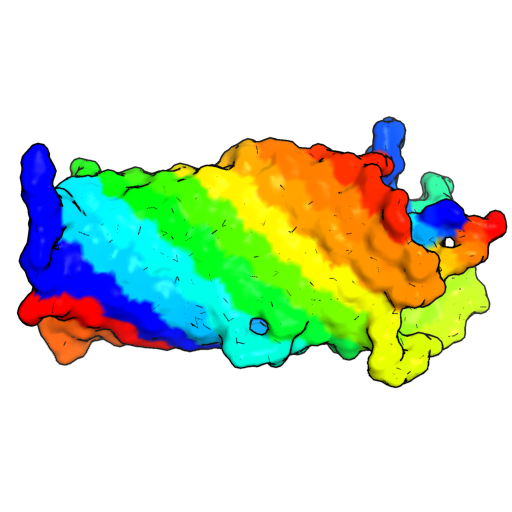-23.242 15.743 50.191 1.00 20.68 192 ALA A N 1
ATOM 1483 C CA . ALA A 1 188 ? -23.603 16.216 48.865 1.00 17.80 192 ALA A CA 1
ATOM 1484 C C . ALA A 1 188 ? -22.769 17.430 48.530 1.00 18.30 192 ALA A C 1
ATOM 1485 O O . ALA A 1 188 ? -22.650 18.352 49.335 1.00 19.12 192 ALA A O 1
ATOM 1487 N N . LEU A 1 189 ? -22.226 17.448 47.322 1.00 12.37 193 LEU A N 1
ATOM 1488 C CA . LEU A 1 189 ? -21.378 18.543 46.883 1.00 20.00 193 LEU A CA 1
ATOM 1489 C C . LEU A 1 189 ? -21.788 18.982 45.480 1.00 23.14 193 LEU A C 1
ATOM 1490 O O . LEU A 1 189 ? -22.065 18.144 44.638 1.00 16.49 193 LEU A O 1
ATOM 1495 N N . PHE A 1 190 ? -21.823 20.292 45.240 1.00 15.67 194 PHE A N 1
ATOM 1496 C CA . PHE A 1 190 ? -22.048 20.844 43.910 1.00 15.10 194 PHE A CA 1
ATOM 1497 C C . PHE A 1 190 ? -20.891 21.774 43.558 1.00 21.76 194 PHE A C 1
ATOM 1498 O O . PHE A 1 190 ? -20.582 22.700 44.314 1.00 21.84 194 PHE A O 1
ATOM 1506 N N . LYS A 1 191 ? -20.258 21.518 42.415 1.00 18.70 195 LYS A N 1
ATOM 1507 C CA . LYS A 1 191 ? -19.061 22.238 41.992 1.00 20.86 195 LYS A CA 1
ATOM 1508 C C . LYS A 1 191 ? -19.302 22.914 40.656 1.00 21.70 195 LYS A C 1
ATOM 1509 O O . LYS A 1 191 ? -20.031 22.388 39.817 1.00 20.89 195 LYS A O 1
ATOM 1515 N N . PHE A 1 192 ? -18.657 24.057 40.447 1.00 17.49 196 PHE A N 1
ATOM 1516 C CA . PHE A 1 192 ? -18.792 24.806 39.202 1.00 17.07 196 PHE A CA 1
ATOM 1517 C C . PHE A 1 192 ? -17.522 25.590 38.863 1.00 21.09 196 PHE A C 1
ATOM 1518 O O . PHE A 1 192 ? -16.834 26.115 39.750 1.00 21.77 196 PHE A O 1
ATOM 1526 N N . SER A 1 193 ? -17.214 25.675 37.573 1.00 17.84 197 SER A N 1
ATOM 1527 C CA . SER A 1 193 ? -16.149 26.562 37.120 1.00 18.10 197 SER A CA 1
ATOM 1528 C C . SER A 1 193 ? -16.591 27.286 35.862 1.00 23.99 197 SER A C 1
ATOM 1529 O O . SER A 1 193 ? -17.338 26.718 35.056 1.00 20.99 197 SER A O 1
ATOM 1532 N N . ASP A 1 194 ? -16.146 28.532 35.698 1.00 16.44 198 ASP A N 1
ATOM 1533 C CA . ASP A 1 194 ? -16.362 29.228 34.434 1.00 22.83 198 ASP A CA 1
ATOM 1534 C C . ASP A 1 194 ? -15.038 29.415 33.713 1.00 25.56 198 ASP A C 1
ATOM 1535 O O . ASP A 1 194 ? -14.941 30.198 32.785 1.00 24.16 198 ASP A O 1
ATOM 1540 N N . TRP A 1 195 ? -14.005 28.703 34.142 1.00 22.14 199 TRP A N 1
ATOM 1541 C CA . TRP A 1 195 ? -12.718 28.894 33.500 1.00 21.59 199 TRP A CA 1
ATOM 1542 C C . TRP A 1 195 ? -11.932 27.603 33.350 1.00 29.71 199 TRP A C 1
ATOM 1543 O O . TRP A 1 195 ? -10.830 27.471 33.870 1.00 27.16 199 TRP A O 1
ATOM 1554 N N . VAL A 1 196 ? -12.517 26.654 32.624 1.00 24.30 200 VAL A N 1
ATOM 1555 C CA . VAL A 1 196 ? -11.843 25.404 32.315 1.00 18.47 200 VAL A CA 1
ATOM 1556 C C . VAL A 1 196 ? -10.812 25.617 31.210 1.00 24.89 200 VAL A C 1
ATOM 1557 O O . VAL A 1 196 ? -11.094 26.284 30.203 1.00 21.27 200 VAL A O 1
ATOM 1561 N N . ARG A 1 197 ? -9.615 25.065 31.399 1.00 19.33 201 ARG A N 1
ATOM 1562 C CA . ARG A 1 197 ? -8.661 24.991 30.306 1.00 20.20 201 ARG A CA 1
ATOM 1563 C C . ARG A 1 197 ? -8.599 23.548 29.814 1.00 20.36 201 ARG A C 1
ATOM 1564 O O . ARG A 1 197 ? -8.453 22.608 30.606 1.00 18.02 201 ARG A O 1
ATOM 1572 N N . ALA A 1 198 ? -8.741 23.376 28.508 1.00 26.10 202 ALA A N 1
ATOM 1573 C CA . ALA A 1 198 ? -8.774 22.039 27.929 1.00 24.99 202 ALA A CA 1
ATOM 1574 C C . ALA A 1 198 ? -7.693 21.867 26.875 1.00 25.03 202 ALA A C 1
ATOM 1575 O O . ALA A 1 198 ? -7.372 22.807 26.149 1.00 25.02 202 ALA A O 1
ATOM 1577 N N . HIS A 1 199 ? -7.126 20.667 26.802 1.00 24.71 203 HIS A N 1
ATOM 1578 C CA . HIS A 1 199 ? -6.169 20.326 25.755 1.00 25.16 203 HIS A CA 1
ATOM 1579 C C . HIS A 1 199 ? -6.500 18.937 25.252 1.00 27.55 203 HIS A C 1
ATOM 1580 O O . HIS A 1 199 ? -7.022 18.097 25.995 1.00 22.02 203 HIS A O 1
ATOM 1587 N N . ASP A 1 200 ? -6.175 18.670 23.998 1.00 27.14 204 ASP A N 1
ATOM 1588 C CA . ASP A 1 200 ? -6.197 17.290 23.553 1.00 27.84 204 ASP A CA 1
ATOM 1589 C C . ASP A 1 200 ? -5.045 17.014 22.599 1.00 28.09 204 ASP A C 1
ATOM 1590 O O . ASP A 1 200 ? -4.333 17.943 22.182 1.00 25.84 204 ASP A O 1
ATOM 1595 N N . ASN A 1 201 ? -4.837 15.736 22.305 1.00 28.18 205 ASN A N 1
ATOM 1596 C CA . ASN A 1 201 ? -3.773 15.298 21.411 1.00 31.03 205 ASN A CA 1
ATOM 1597 C C . ASN A 1 201 ? -4.288 14.145 20.572 1.00 32.05 205 ASN A C 1
ATOM 1598 O O . ASN A 1 201 ? -4.872 13.192 21.086 1.00 30.88 205 ASN A O 1
ATOM 1603 N N . ASP A 1 202 ? -4.085 14.232 19.271 1.00 37.25 206 ASP A N 1
ATOM 1604 C CA . ASP A 1 202 ? -4.672 13.259 18.375 1.00 32.46 206 ASP A CA 1
ATOM 1605 C C . ASP A 1 202 ? -3.605 12.756 17.408 1.00 36.52 206 ASP A C 1
ATOM 1606 O O . ASP A 1 202 ? -2.999 13.542 16.680 1.00 41.24 206 ASP A O 1
ATOM 1611 N N . GLU A 1 203 ? -3.365 11.447 17.428 1.00 30.93 207 GLU A N 1
ATOM 1612 C CA . GLU A 1 203 ? -2.420 10.809 16.524 1.00 40.04 207 GLU A CA 1
ATOM 1613 C C . GLU A 1 203 ? -3.194 10.047 15.466 1.00 36.12 207 GLU A C 1
ATOM 1614 O O . GLU A 1 203 ? -3.749 8.983 15.753 1.00 35.01 207 GLU A O 1
ATOM 1620 N N . HIS A 1 204 ? -3.236 10.593 14.253 1.00 33.05 208 HIS A N 1
ATOM 1621 C CA . HIS A 1 204 ? -3.838 9.902 13.122 1.00 34.72 208 HIS A CA 1
ATOM 1622 C C . HIS A 1 204 ? -2.794 9.022 12.452 1.00 38.49 208 HIS A C 1
ATOM 1623 O O . HIS A 1 204 ? -2.052 9.483 11.582 1.00 39.78 208 HIS A O 1
ATOM 1630 N N . TYR A 1 205 ? -2.744 7.756 12.857 1.00 39.58 209 TYR A N 1
ATOM 1631 C CA . TYR A 1 205 ? -1.667 6.846 12.454 1.00 46.28 209 TYR A CA 1
ATOM 1632 C C . TYR A 1 205 ? -1.608 6.533 10.953 1.00 48.15 209 TYR A C 1
ATOM 1633 O O . TYR A 1 205 ? -0.542 6.206 10.430 1.00 48.62 209 TYR A O 1
ATOM 1642 N N . MET A 1 206 ? -2.744 6.628 10.269 1.00 43.45 210 MET A N 1
ATOM 1643 C CA . MET A 1 206 ? -2.800 6.296 8.851 1.00 50.88 210 MET A CA 1
ATOM 1644 C C . MET A 1 206 ? -2.555 7.519 7.977 1.00 54.54 210 MET A C 1
ATOM 1645 O O . MET A 1 206 ? -2.606 7.442 6.750 1.00 55.73 210 MET A O 1
ATOM 1650 N N . ARG A 1 207 ? -2.281 8.647 8.625 1.00 52.02 211 ARG A N 1
ATOM 1651 C CA . ARG A 1 207 ? -1.973 9.881 7.918 1.00 53.14 211 ARG A CA 1
ATOM 1652 C C . ARG A 1 207 ? -0.663 10.492 8.412 1.00 51.07 211 ARG A C 1
ATOM 1653 O O . ARG A 1 207 ? -0.219 11.522 7.905 1.00 44.09 211 ARG A O 1
ATOM 1661 N N . ASP A 1 208 ? -0.038 9.844 9.391 1.00 49.79 212 ASP A N 1
ATOM 1662 C CA . ASP A 1 208 ? 1.197 10.362 9.961 1.00 54.60 212 ASP A CA 1
ATOM 1663 C C . ASP A 1 208 ? 1.015 11.823 10.333 1.00 54.47 212 ASP A C 1
ATOM 1664 O O . ASP A 1 208 ? 1.898 12.649 10.102 1.00 54.29 212 ASP A O 1
ATOM 1669 N N . LEU A 1 209 ? -0.150 12.135 10.890 1.00 50.57 213 LEU A N 1
ATOM 1670 C CA . LEU A 1 209 ? -0.438 13.477 11.367 1.00 49.32 213 LEU A CA 1
ATOM 1671 C C . LEU A 1 209 ? -0.641 13.464 12.868 1.00 47.14 213 LEU A C 1
ATOM 1672 O O . LEU A 1 209 ? -1.186 12.514 13.420 1.00 45.44 213 LEU A O 1
ATOM 1677 N N . THR A 1 210 ? -0.187 14.518 13.528 1.00 50.31 214 THR A N 1
ATOM 1678 C CA . THR A 1 210 ? -0.525 14.738 14.924 1.00 52.55 214 THR A CA 1
ATOM 1679 C C . THR A 1 210 ? -1.264 16.069 15.030 1.00 52.90 214 THR A C 1
ATOM 1680 O O . THR A 1 210 ? -0.790 17.084 14.516 1.00 53.08 214 THR A O 1
ATOM 1684 N N . PHE A 1 211 ? -2.437 16.048 15.659 1.00 42.07 215 PHE A N 1
ATOM 1685 C CA . PHE A 1 211 ? -3.222 17.254 15.900 1.00 44.70 215 PHE A CA 1
ATOM 1686 C C . PHE A 1 211 ? -3.178 17.597 17.381 1.00 48.10 215 PHE A C 1
ATOM 1687 O O . PHE A 1 211 ? -3.188 16.701 18.230 1.00 46.33 215 PHE A O 1
ATOM 1695 N N . ARG A 1 212 ? -3.127 18.891 17.688 1.00 46.64 216 ARG A N 1
ATOM 1696 C CA . ARG A 1 212 ? -3.242 19.371 19.069 1.00 44.72 216 ARG A CA 1
ATOM 1697 C C . ARG A 1 212 ? -4.203 20.552 19.137 1.00 42.04 216 ARG A C 1
ATOM 1698 O O . ARG A 1 212 ? -4.131 21.484 18.326 1.00 39.30 216 ARG A O 1
ATOM 1706 N N . GLU A 1 213 ? -5.104 20.502 20.109 1.00 39.69 217 GLU A N 1
ATOM 1707 C CA . GLU A 1 213 ? -6.085 21.556 20.306 1.00 40.71 217 GLU A CA 1
ATOM 1708 C C . GLU A 1 213 ? -6.054 22.045 21.750 1.00 37.17 217 GLU A C 1
ATOM 1709 O O . GLU A 1 213 ? -5.696 21.292 22.661 1.00 28.95 217 GLU A O 1
ATOM 1715 N N . LYS A 1 214 ? -6.418 23.309 21.953 1.00 34.52 218 LYS A N 1
ATOM 1716 C CA . LYS A 1 214 ? -6.576 23.858 23.294 1.00 36.45 218 LYS A CA 1
ATOM 1717 C C . LYS A 1 214 ? -7.657 24.934 23.346 1.00 33.41 218 LYS A C 1
ATOM 1718 O O . LYS A 1 214 ? -7.792 25.748 22.432 1.00 35.23 218 LYS A O 1
ATOM 1724 N N . THR A 1 215 ? -8.438 24.918 24.417 1.00 33.23 219 THR A N 1
ATOM 1725 C CA . THR A 1 215 ? -9.459 25.934 24.632 1.00 36.08 219 THR A CA 1
ATOM 1726 C C . THR A 1 215 ? -9.378 26.409 26.072 1.00 32.02 219 THR A C 1
ATOM 1727 O O . THR A 1 215 ? -8.845 25.712 26.946 1.00 26.21 219 THR A O 1
ATOM 1731 N N . SER A 1 216 ? -9.902 27.597 26.324 1.00 26.02 220 SER A N 1
ATOM 1732 C CA . SER A 1 216 ? -9.928 28.108 27.678 1.00 37.04 220 SER A CA 1
ATOM 1733 C C . SER A 1 216 ? -11.189 28.926 27.879 1.00 32.98 220 SER A C 1
ATOM 1734 O O . SER A 1 216 ? -11.784 29.414 26.918 1.00 36.54 220 SER A O 1
ATOM 1737 N N . GLY A 1 217 ? -11.602 29.053 29.129 1.00 31.42 221 GLY A N 1
ATOM 1738 C CA . GLY A 1 217 ? -12.749 29.866 29.475 1.00 33.22 221 GLY A CA 1
ATOM 1739 C C . GLY A 1 217 ? -14.069 29.150 29.312 1.00 32.62 221 GLY A C 1
ATOM 1740 O O . GLY A 1 217 ? -15.113 29.793 29.243 1.00 31.00 221 GLY A O 1
ATOM 1741 N N . SER A 1 218 ? -14.034 27.821 29.248 1.00 28.24 222 SER A N 1
ATOM 1742 C CA . SER A 1 218 ? -15.272 27.040 29.162 1.00 25.92 222 SER A CA 1
ATOM 1743 C C . SER A 1 218 ? -15.806 26.644 30.551 1.00 23.51 222 SER A C 1
ATOM 1744 O O . SER A 1 218 ? -15.125 26.834 31.571 1.00 20.71 222 SER A O 1
ATOM 1747 N N . ARG A 1 219 ? -17.029 26.113 30.585 1.00 23.78 223 ARG A N 1
ATOM 1748 C CA . ARG A 1 219 ? -17.710 25.845 31.854 1.00 17.27 223 ARG A CA 1
ATOM 1749 C C . ARG A 1 219 ? -17.639 24.391 32.320 1.00 23.04 223 ARG A C 1
ATOM 1750 O O . ARG A 1 219 ? -17.522 23.462 31.515 1.00 21.72 223 ARG A O 1
ATOM 1758 N N . TYR A 1 220 ? -17.722 24.216 33.639 1.00 20.19 224 TYR A N 1
ATOM 1759 C CA . TYR A 1 220 ? -17.788 22.901 34.255 1.00 15.48 224 TYR A CA 1
ATOM 1760 C C . TYR A 1 220 ? -18.900 22.851 35.294 1.00 17.36 224 TYR A C 1
ATOM 1761 O O . TYR A 1 220 ? -19.153 23.832 36.008 1.00 20.66 224 TYR A O 1
ATOM 1770 N N . TYR A 1 221 ? -19.545 21.696 35.388 1.00 16.67 225 TYR A N 1
ATOM 1771 C CA . TYR A 1 221 ? -20.505 21.447 36.457 1.00 21.42 225 TYR A CA 1
ATOM 1772 C C . TYR A 1 221 ? -20.263 20.046 36.958 1.00 21.26 225 TYR A C 1
ATOM 1773 O O . TYR A 1 221 ? -20.067 19.135 36.165 1.00 20.06 225 TYR A O 1
ATOM 1782 N N . GLY A 1 222 ? -20.255 19.881 38.275 1.00 21.85 226 GLY A N 1
ATOM 1783 C CA . GLY A 1 222 ? -20.005 18.584 38.881 1.00 23.98 226 GLY A CA 1
ATOM 1784 C C . GLY A 1 222 ? -20.767 18.402 40.177 1.00 23.68 226 GLY A C 1
ATOM 1785 O O . GLY A 1 222 ? -21.061 19.376 40.891 1.00 17.71 226 GLY A O 1
ATOM 1786 N N . THR A 1 223 ? -21.122 17.152 40.461 1.00 18.56 227 THR A N 1
ATOM 1787 C CA . THR A 1 223 ? -21.761 16.811 41.724 1.00 21.84 227 THR A CA 1
ATOM 1788 C C . THR A 1 223 ? -21.110 15.573 42.326 1.00 19.16 227 THR A C 1
ATOM 1789 O O . THR A 1 223 ? -20.529 14.744 41.626 1.00 16.27 227 THR A O 1
ATOM 1793 N N . VAL A 1 224 ? -21.202 15.470 43.639 1.00 21.71 228 VAL A N 1
ATOM 1794 C CA . VAL A 1 224 ? -20.771 14.285 44.349 1.00 22.39 228 VAL A CA 1
ATOM 1795 C C . VAL A 1 224 ? -21.830 13.998 45.380 1.00 27.41 228 VAL A C 1
ATOM 1796 O O . VAL A 1 224 ? -22.259 14.899 46.090 1.00 24.55 228 VAL A O 1
ATOM 1800 N N . ILE A 1 225 ? -22.282 12.754 45.446 1.00 17.55 229 ILE A N 1
ATOM 1801 C CA . ILE A 1 225 ? -23.186 12.383 46.508 1.00 12.18 229 ILE A CA 1
ATOM 1802 C C . ILE A 1 225 ? -22.806 11.030 47.055 1.00 19.79 229 ILE A C 1
ATOM 1803 O O . ILE A 1 225 ? -22.569 10.081 46.319 1.00 17.06 229 ILE A O 1
ATOM 1808 N N . ASN A 1 226 ? -22.711 10.940 48.366 1.00 13.66 230 ASN A N 1
ATOM 1809 C CA . ASN A 1 226 ? -22.461 9.632 48.941 1.00 18.54 230 ASN A CA 1
ATOM 1810 C C . ASN A 1 226 ? -23.298 9.410 50.185 1.00 13.34 230 ASN A C 1
ATOM 1811 O O . ASN A 1 226 ? -23.732 10.357 50.844 1.00 20.60 230 ASN A O 1
ATOM 1816 N N . ALA A 1 227 ? -23.572 8.151 50.463 1.00 19.34 231 ALA A N 1
ATOM 1817 C CA . ALA A 1 227 ? -24.391 7.786 51.586 1.00 21.37 231 ALA A CA 1
ATOM 1818 C C . ALA A 1 227 ? -23.755 6.555 52.194 1.00 22.01 231 ALA A C 1
ATOM 1819 O O . ALA A 1 227 ? -23.279 5.683 51.464 1.00 15.84 231 ALA A O 1
ATOM 1821 N N . GLY A 1 228 ? -23.736 6.477 53.519 1.00 16.67 232 GLY A N 1
ATOM 1822 C CA . GLY A 1 228 ? -23.144 5.328 54.155 1.00 21.98 232 GLY A CA 1
ATOM 1823 C C . GLY A 1 228 ? -23.507 5.159 55.610 1.00 23.47 232 GLY A C 1
ATOM 1824 O O . GLY A 1 228 ? -24.180 6.013 56.197 1.00 19.75 232 GLY A O 1
ATOM 1825 N N . TYR A 1 229 ? -23.027 4.059 56.182 1.00 18.07 233 TYR A N 1
ATOM 1826 C CA . TYR A 1 229 ? -23.329 3.667 57.561 1.00 20.87 233 TYR A CA 1
ATOM 1827 C C . TYR A 1 229 ? -22.049 3.454 58.351 1.00 24.24 233 TYR A C 1
ATOM 1828 O O . TYR A 1 229 ? -21.143 2.759 57.880 1.00 17.37 233 TYR A O 1
ATOM 1837 N N . TYR A 1 230 ? -21.965 4.061 59.535 1.00 18.70 234 TYR A N 1
ATOM 1838 C CA . TYR A 1 230 ? -20.849 3.812 60.449 1.00 16.28 234 TYR A CA 1
ATOM 1839 C C . TYR A 1 230 ? -21.010 2.444 61.080 1.00 19.34 234 TYR A C 1
ATOM 1840 O O . TYR A 1 230 ? -22.047 2.159 61.690 1.00 23.86 234 TYR A O 1
ATOM 1849 N N . VAL A 1 231 ? -19.995 1.596 60.929 1.00 17.26 235 VAL A N 1
ATOM 1850 C CA . VAL A 1 231 ? -20.043 0.263 61.503 1.00 15.90 235 VAL A CA 1
ATOM 1851 C C . VAL A 1 231 ? -19.156 0.214 62.733 1.00 19.29 235 VAL A C 1
ATOM 1852 O O . VAL A 1 231 ? -19.189 -0.747 63.477 1.00 21.65 235 VAL A O 1
ATOM 1856 N N . THR A 1 232 ? -18.330 1.243 62.905 1.00 15.10 236 THR A N 1
ATOM 1857 C CA . THR A 1 232 ? -17.691 1.507 64.185 1.00 15.45 236 THR A CA 1
ATOM 1858 C C . THR A 1 232 ? -17.768 3.027 64.328 1.00 19.16 236 THR A C 1
ATOM 1859 O O . THR A 1 232 ? -18.164 3.716 63.378 1.00 26.02 236 THR A O 1
ATOM 1863 N N . PRO A 1 233 ? -17.374 3.564 65.494 1.00 19.49 237 PRO A N 1
ATOM 1864 C CA . PRO A 1 233 ? -17.300 5.025 65.621 1.00 22.79 237 PRO A CA 1
ATOM 1865 C C . PRO A 1 233 ? -16.404 5.686 64.572 1.00 20.29 237 PRO A C 1
ATOM 1866 O O . PRO A 1 233 ? -16.592 6.865 64.270 1.00 19.13 237 PRO A O 1
ATOM 1870 N N . ASN A 1 234 ? -15.438 4.949 64.029 1.00 15.23 238 ASN A N 1
ATOM 1871 C CA . ASN A 1 234 ? -14.468 5.552 63.123 1.00 20.42 238 ASN A CA 1
ATOM 1872 C C . ASN A 1 234 ? -14.529 5.092 61.667 1.00 19.32 238 ASN A C 1
ATOM 1873 O O . ASN A 1 234 ? -13.858 5.655 60.807 1.00 22.88 238 ASN A O 1
ATOM 1878 N N . ALA A 1 235 ? -15.335 4.071 61.403 1.00 19.42 239 ALA A N 1
ATOM 1879 C CA . ALA A 1 235 ? -15.340 3.421 60.093 1.00 19.87 239 ALA A CA 1
ATOM 1880 C C . ALA A 1 235 ? -16.723 3.486 59.467 1.00 19.36 239 ALA A C 1
ATOM 1881 O O . ALA A 1 235 ? -17.691 3.015 60.070 1.00 14.83 239 ALA A O 1
ATOM 1883 N N . LYS A 1 236 ? -16.797 4.041 58.256 1.00 22.75 240 LYS A N 1
ATOM 1884 C CA . LYS A 1 236 ? -18.044 4.165 57.509 1.00 18.70 240 LYS A CA 1
ATOM 1885 C C . LYS A 1 236 ? -17.983 3.422 56.184 1.00 17.27 240 LYS A C 1
ATOM 1886 O O . LYS A 1 236 ? -17.084 3.648 55.369 1.00 18.51 240 LYS A O 1
ATOM 1892 N N . VAL A 1 237 ? -18.945 2.530 55.959 1.00 12.91 241 VAL A N 1
ATOM 1893 C CA . VAL A 1 237 ? -19.039 1.831 54.672 1.00 17.31 241 VAL A CA 1
ATOM 1894 C C . VAL A 1 237 ? -19.982 2.660 53.826 1.00 19.89 241 VAL A C 1
ATOM 1895 O O . VAL A 1 237 ? -21.002 3.092 54.337 1.00 17.14 241 VAL A O 1
ATOM 1899 N N . PHE A 1 238 ? -19.660 2.918 52.560 1.00 18.67 242 PHE A N 1
ATOM 1900 C CA . PHE A 1 238 ? -20.472 3.875 51.803 1.00 13.75 242 PHE A CA 1
ATOM 1901 C C . PHE A 1 238 ? -20.536 3.590 50.314 1.00 20.16 242 PHE A C 1
ATOM 1902 O O . PHE A 1 238 ? -19.732 2.823 49.782 1.00 18.19 242 PHE A O 1
ATOM 1910 N N . ALA A 1 239 ? -21.491 4.231 49.638 1.00 17.23 243 ALA A N 1
ATOM 1911 C CA . ALA A 1 239 ? -21.550 4.193 48.180 1.00 16.27 243 ALA A CA 1
ATOM 1912 C C . ALA A 1 239 ? -21.537 5.621 47.701 1.00 20.79 243 ALA A C 1
ATOM 1913 O O . ALA A 1 239 ? -22.019 6.508 48.394 1.00 17.68 243 ALA A O 1
ATOM 1915 N N . GLU A 1 240 ? -20.997 5.841 46.512 1.00 12.71 244 GLU A N 1
ATOM 1916 C CA . GLU A 1 240 ? -20.848 7.200 46.000 1.00 15.23 244 GLU A CA 1
ATOM 1917 C C . GLU A 1 240 ? -21.177 7.295 44.515 1.00 21.31 244 GLU A C 1
ATOM 1918 O O . GLU A 1 240 ? -20.820 6.396 43.729 1.00 16.49 244 GLU A O 1
ATOM 1924 N N . PHE A 1 241 ? -21.854 8.384 44.138 1.00 16.73 245 PHE A N 1
ATOM 1925 C CA . PHE A 1 241 ? -22.140 8.650 42.736 1.00 18.40 245 PHE A CA 1
ATOM 1926 C C . PHE A 1 241 ? -21.612 10.028 42.403 1.00 18.15 245 PHE A C 1
ATOM 1927 O O . PHE A 1 241 ? -21.792 10.959 43.181 1.00 14.70 245 PHE A O 1
ATOM 1935 N N . THR A 1 242 ? -20.981 10.179 41.241 1.00 16.03 246 THR A N 1
ATOM 1936 C CA . THR A 1 242 ? -20.490 11.507 40.846 1.00 12.62 246 THR A CA 1
ATOM 1937 C C . THR A 1 242 ? -20.847 11.725 39.399 1.00 16.77 246 THR A C 1
ATOM 1938 O O . THR A 1 242 ? -21.002 10.776 38.645 1.00 18.29 246 THR A O 1
ATOM 1942 N N . TYR A 1 243 ? -20.971 12.987 39.026 1.00 16.19 247 TYR A N 1
ATOM 1943 C CA . TYR A 1 243 ? -21.245 13.363 37.661 1.00 19.83 247 TYR A CA 1
ATOM 1944 C C . TYR A 1 243 ? -20.486 14.636 37.387 1.00 23.64 247 TYR A C 1
ATOM 1945 O O . TYR A 1 243 ? -20.429 15.537 38.248 1.00 15.71 247 TYR A O 1
ATOM 1954 N N . SER A 1 244 ? -19.887 14.694 36.197 1.00 16.60 248 SER A N 1
ATOM 1955 C CA . SER A 1 244 ? -19.092 15.837 35.766 1.00 15.52 248 SER A CA 1
ATOM 1956 C C . SER A 1 244 ? -19.405 16.143 34.321 1.00 18.90 248 SER A C 1
ATOM 1957 O O . SER A 1 244 ? -19.483 15.226 33.479 1.00 15.93 248 SER A O 1
ATOM 1960 N N . LYS A 1 245 ? -19.551 17.429 34.030 1.00 15.41 249 LYS A N 1
ATOM 1961 C CA . LYS A 1 245 ? -19.737 17.888 32.651 1.00 17.77 249 LYS A CA 1
ATOM 1962 C C . LYS A 1 245 ? -18.796 19.037 32.334 1.00 20.71 249 LYS A C 1
ATOM 1963 O O . LYS A 1 245 ? -18.886 20.103 32.945 1.00 19.28 249 LYS A O 1
ATOM 1969 N N . TYR A 1 246 ? -17.881 18.789 31.398 1.00 19.32 250 TYR A N 1
ATOM 1970 C CA . TYR A 1 246 ? -16.992 19.807 30.870 1.00 22.89 250 TYR A CA 1
ATOM 1971 C C . TYR A 1 246 ? -17.593 20.278 29.548 1.00 23.96 250 TYR A C 1
ATOM 1972 O O . TYR A 1 246 ? -17.552 19.547 28.557 1.00 25.49 250 TYR A O 1
ATOM 1981 N N . ASP A 1 247 ? -18.184 21.472 29.547 1.00 21.01 251 ASP A N 1
ATOM 1982 C CA . ASP A 1 247 ? -18.803 22.029 28.340 1.00 23.54 251 ASP A CA 1
ATOM 1983 C C . ASP A 1 247 ? -17.744 22.257 27.281 1.00 22.07 251 ASP A C 1
ATOM 1984 O O . ASP A 1 247 ? -16.565 22.441 27.581 1.00 23.01 251 ASP A O 1
ATOM 1989 N N . GLU A 1 248 ? -18.176 22.259 26.032 1.00 19.56 252 GLU A N 1
ATOM 1990 C CA . GLU A 1 248 ? -17.279 22.522 24.924 1.00 31.10 252 GLU A CA 1
ATOM 1991 C C . GLU A 1 248 ? -16.813 23.971 24.943 1.00 34.57 252 GLU A C 1
ATOM 1992 O O . GLU A 1 248 ? -17.593 24.876 25.222 1.00 40.03 252 GLU A O 1
ATOM 1998 N N . GLY A 1 249 ? -15.534 24.185 24.667 1.00 52.44 253 GLY A N 1
ATOM 1999 C CA . GLY A 1 249 ? -15.014 25.528 24.533 1.00 59.91 253 GLY A CA 1
ATOM 2000 C C . GLY A 1 249 ? -14.712 25.826 23.077 1.00 73.27 253 GLY A C 1
ATOM 2001 O O . GLY A 1 249 ? -14.886 24.967 22.215 1.00 77.63 253 GLY A O 1
ATOM 2002 N N . LYS A 1 250 ? -14.258 27.043 22.804 1.00 78.31 254 LYS A N 1
ATOM 2003 C CA . LYS A 1 250 ? -13.865 27.443 21.457 1.00 84.92 254 LYS A CA 1
ATOM 2004 C C . LYS A 1 250 ? -12.385 27.811 21.444 1.00 82.76 254 LYS A C 1
ATOM 2005 O O . LYS A 1 250 ? -11.966 28.699 22.179 1.00 87.99 254 LYS A O 1
ATOM 2011 N N . GLY A 1 251 ? -11.595 27.128 20.618 1.00 74.66 255 GLY A N 1
ATOM 2012 C CA . GLY A 1 251 ? -10.156 27.328 20.626 1.00 67.68 255 GLY A CA 1
ATOM 2013 C C . GLY A 1 251 ? -9.431 27.002 19.334 1.00 64.95 255 GLY A C 1
ATOM 2014 O O . GLY A 1 251 ? -10.050 26.820 18.289 1.00 66.45 255 GLY A O 1
ATOM 2015 N N . GLY A 1 252 ? -8.106 26.928 19.413 1.00 60.34 256 GLY A N 1
ATOM 2016 C CA . GLY A 1 252 ? -7.276 26.753 18.234 1.00 54.90 256 GLY A CA 1
ATOM 2017 C C . GLY A 1 252 ? -6.863 25.327 17.928 1.00 45.62 256 GLY A C 1
ATOM 2018 O O . GLY A 1 252 ? -6.910 24.448 18.796 1.00 50.93 256 GLY A O 1
ATOM 2019 N N . THR A 1 253 ? -6.458 25.103 16.682 1.00 45.97 257 THR A N 1
ATOM 2020 C CA . THR A 1 253 ? -5.996 23.800 16.219 1.00 53.58 257 THR A CA 1
ATOM 2021 C C . THR A 1 253 ? -4.560 23.890 15.711 1.00 58.73 257 THR A C 1
ATOM 2022 O O . THR A 1 253 ? -4.140 24.925 15.184 1.00 54.76 257 THR A O 1
ATOM 2026 N N . GLN A 1 254 ? -3.815 22.800 15.871 1.00 63.25 258 GLN A N 1
ATOM 2027 C CA . GLN A 1 254 ? -2.421 22.735 15.441 1.00 70.85 258 GLN A CA 1
ATOM 2028 C C . GLN A 1 254 ? -2.098 21.381 14.808 1.00 69.45 258 GLN A C 1
ATOM 2029 O O . GLN A 1 254 ? -2.503 20.335 15.321 1.00 68.27 258 GLN A O 1
ATOM 2035 N N . THR A 1 255 ? -1.364 21.411 13.699 1.00 62.50 259 THR A N 1
ATOM 2036 C CA . THR A 1 255 ? -1.052 20.204 12.944 1.00 69.82 259 THR A CA 1
ATOM 2037 C C . THR A 1 255 ? 0.451 20.012 12.798 1.00 75.27 259 THR A C 1
ATOM 2038 O O . THR A 1 255 ? 1.145 20.875 12.262 1.00 75.57 259 THR A O 1
ATOM 2042 N N . ILE A 1 256 ? 0.952 18.874 13.261 1.00 76.66 260 ILE A N 1
ATOM 2043 C CA . ILE A 1 256 ? 2.384 18.595 13.205 1.00 79.80 260 ILE A CA 1
ATOM 2044 C C . ILE A 1 256 ? 2.692 17.294 12.466 1.00 78.55 260 ILE A C 1
ATOM 2045 O O . ILE A 1 256 ? 1.796 16.500 12.181 1.00 74.92 260 ILE A O 1
ATOM 2050 N N . ASP A 1 269 ? -8.117 26.653 13.791 1.00 90.56 273 ASP A N 1
ATOM 2051 C CA . ASP A 1 269 ? -9.410 26.672 14.448 1.00 81.19 273 ASP A CA 1
ATOM 2052 C C . ASP A 1 269 ? -10.536 26.314 13.500 1.00 77.47 273 ASP A C 1
ATOM 2053 O O . ASP A 1 269 ? -10.325 26.140 12.296 1.00 86.91 273 ASP A O 1
ATOM 2054 N N . ALA A 1 270 ? -11.739 26.200 14.047 1.00 39.09 274 ALA A N 1
ATOM 2055 C CA . ALA A 1 270 ? -11.946 26.358 15.474 1.00 39.29 274 ALA A CA 1
ATOM 2056 C C . ALA A 1 270 ? -12.255 24.990 16.060 1.00 42.47 274 ALA A C 1
ATOM 2057 O O . ALA A 1 270 ? -13.086 24.246 15.537 1.00 44.37 274 ALA A O 1
ATOM 2059 N N . ALA A 1 271 ? -11.585 24.663 17.153 1.00 42.86 275 ALA A N 1
ATOM 2060 C CA . ALA A 1 271 ? -11.717 23.346 17.749 1.00 34.78 275 ALA A CA 1
ATOM 2061 C C . ALA A 1 271 ? -12.554 23.407 19.013 1.00 36.32 275 ALA A C 1
ATOM 2062 O O . ALA A 1 271 ? -12.577 24.418 19.711 1.00 33.78 275 ALA A O 1
ATOM 2064 N N . GLY A 1 272 ? -13.255 22.314 19.286 1.00 34.63 276 GLY A N 1
ATOM 2065 C CA . GLY A 1 272 ? -13.992 22.159 20.522 1.00 32.10 276 GLY A CA 1
ATOM 2066 C C . GLY A 1 272 ? -13.555 20.872 21.193 1.00 29.43 276 GLY A C 1
ATOM 2067 O O . GLY A 1 272 ? -13.317 19.861 20.508 1.00 23.51 276 GLY A O 1
ATOM 2068 N N . ILE A 1 273 ? -13.446 20.914 22.525 1.00 25.22 277 ILE A N 1
ATOM 2069 C CA . ILE A 1 273 ? -13.068 19.746 23.317 1.00 22.30 277 ILE A CA 1
ATOM 2070 C C . ILE A 1 273 ? -14.062 19.597 24.457 1.00 30.04 277 ILE A C 1
ATOM 2071 O O . ILE A 1 273 ? -14.262 20.530 25.233 1.00 25.63 277 ILE A O 1
ATOM 2076 N N . SER A 1 274 ? -14.703 18.438 24.570 1.00 23.58 278 SER A N 1
ATOM 2077 C CA . SER A 1 274 ? -15.673 18.292 25.636 1.00 22.94 278 SER A CA 1
ATOM 2078 C C . SER A 1 274 ? -15.732 16.891 26.240 1.00 23.59 278 SER A C 1
ATOM 2079 O O . SER A 1 274 ? -15.285 15.916 25.639 1.00 20.09 278 SER A O 1
ATOM 2082 N N . ASN A 1 275 ? -16.319 16.813 27.434 1.00 22.23 279 ASN A N 1
ATOM 2083 C CA . ASN A 1 275 ? -16.506 15.549 28.126 1.00 21.19 279 ASN A CA 1
ATOM 2084 C C . ASN A 1 275 ? -17.615 15.592 29.174 1.00 21.59 279 ASN A C 1
ATOM 2085 O O . ASN A 1 275 ? -17.860 16.628 29.815 1.00 18.68 279 ASN A O 1
ATOM 2090 N N . LYS A 1 276 ? -18.289 14.457 29.324 1.00 20.82 280 LYS A N 1
ATOM 2091 C CA . LYS A 1 276 ? -19.090 14.198 30.509 1.00 18.71 280 LYS A CA 1
ATOM 2092 C C . LYS A 1 276 ? -18.694 12.843 31.068 1.00 18.68 280 LYS A C 1
ATOM 2093 O O . LYS A 1 276 ? -18.334 11.926 30.315 1.00 18.28 280 LYS A O 1
ATOM 2099 N N . ASN A 1 277 ? -18.722 12.705 32.385 1.00 14.99 281 ASN A N 1
ATOM 2100 C CA . ASN A 1 277 ? -18.428 11.393 32.953 1.00 19.32 281 ASN A CA 1
ATOM 2101 C C . ASN A 1 277 ? -19.206 11.130 34.230 1.00 22.62 281 ASN A C 1
ATOM 2102 O O . ASN A 1 277 ? -19.701 12.050 34.867 1.00 22.00 281 ASN A O 1
ATOM 2107 N N . TYR A 1 278 ? -19.321 9.858 34.574 1.00 18.49 282 TYR A N 1
ATOM 2108 C CA . TYR A 1 278 ? -20.020 9.423 35.775 1.00 18.68 282 TYR A CA 1
ATOM 2109 C C . TYR A 1 278 ? -19.133 8.436 36.509 1.00 23.13 282 TYR A C 1
ATOM 2110 O O . TYR A 1 278 ? -18.431 7.654 35.871 1.00 19.46 282 TYR A O 1
ATOM 2119 N N . THR A 1 279 ? -19.199 8.416 37.839 1.00 15.73 283 THR A N 1
ATOM 2120 C CA . THR A 1 279 ? -18.668 7.261 38.557 1.00 16.95 283 THR A CA 1
ATOM 2121 C C . THR A 1 279 ? -19.668 6.740 39.572 1.00 21.61 283 THR A C 1
ATOM 2122 O O . THR A 1 279 ? -20.458 7.495 40.134 1.00 17.98 283 THR A O 1
ATOM 2126 N N . VAL A 1 280 ? -19.610 5.436 39.784 1.00 15.55 284 VAL A N 1
ATOM 2127 C CA . VAL A 1 280 ? -20.370 4.757 40.804 1.00 18.77 284 VAL A CA 1
ATOM 2128 C C . VAL A 1 280 ? -19.397 3.834 41.512 1.00 16.03 284 VAL A C 1
ATOM 2129 O O . VAL A 1 280 ? -18.858 2.924 40.891 1.00 18.10 284 VAL A O 1
ATOM 2133 N N . THR A 1 281 ? -19.172 4.063 42.799 1.00 15.42 285 THR A N 1
ATOM 2134 C CA . THR A 1 281 ? -18.202 3.278 43.554 1.00 16.73 285 THR A CA 1
ATOM 2135 C C . THR A 1 281 ? -18.741 2.955 44.937 1.00 20.46 285 THR A C 1
ATOM 2136 O O . THR A 1 281 ? -19.729 3.542 45.379 1.00 19.54 285 THR A O 1
ATOM 2140 N N . ALA A 1 282 ? -18.084 2.027 45.624 1.00 15.43 286 ALA A N 1
ATOM 2141 C CA . ALA A 1 282 ? -18.430 1.721 47.003 1.00 16.46 286 ALA A CA 1
ATOM 2142 C C . ALA A 1 282 ? -17.148 1.407 47.772 1.00 22.36 286 ALA A C 1
ATOM 2143 O O . ALA A 1 282 ? -16.197 0.848 47.221 1.00 18.71 286 ALA A O 1
ATOM 2145 N N . GLY A 1 283 ? -17.104 1.789 49.041 1.00 14.33 287 GLY A N 1
ATOM 2146 C CA . GLY A 1 283 ? -15.884 1.596 49.785 1.00 15.82 287 GLY A CA 1
ATOM 2147 C C . GLY A 1 283 ? -15.998 1.863 51.265 1.00 16.23 287 GLY A C 1
ATOM 2148 O O . GLY A 1 283 ? -17.048 1.674 51.898 1.00 16.87 287 GLY A O 1
ATOM 2149 N N . LEU A 1 284 ? -14.896 2.304 51.833 1.00 15.59 288 LEU A N 1
ATOM 2150 C CA . LEU A 1 284 ? -14.818 2.423 53.276 1.00 13.27 288 LEU A CA 1
ATOM 2151 C C . LEU A 1 284 ? -14.080 3.690 53.571 1.00 22.87 288 LEU A C 1
ATOM 2152 O O . LEU A 1 284 ? -13.130 4.037 52.857 1.00 18.31 288 LEU A O 1
ATOM 2157 N N . GLN A 1 285 ? -14.523 4.387 54.616 1.00 17.91 289 GLN A N 1
ATOM 2158 C CA . GLN A 1 285 ? -13.858 5.592 55.064 1.00 14.97 289 GLN A CA 1
ATOM 2159 C C . GLN A 1 285 ? -13.406 5.359 56.493 1.00 16.65 289 GLN A C 1
ATOM 2160 O O . GLN A 1 285 ? -14.177 4.840 57.307 1.00 20.78 289 GLN A O 1
ATOM 2166 N N . TYR A 1 286 ? -12.174 5.741 56.810 1.00 17.23 290 TYR A N 1
ATOM 2167 C CA . TYR A 1 286 ? -11.661 5.512 58.162 1.00 17.10 290 TYR A CA 1
ATOM 2168 C C . TYR A 1 286 ? -11.050 6.755 58.786 1.00 20.75 290 TYR A C 1
ATOM 2169 O O . TYR A 1 286 ? -10.167 7.375 58.182 1.00 17.31 290 TYR A O 1
ATOM 2178 N N . ARG A 1 287 ? -11.531 7.114 59.984 1.00 16.58 291 ARG A N 1
ATOM 2179 C CA . ARG A 1 287 ? -10.985 8.242 60.753 1.00 21.48 291 ARG A CA 1
ATOM 2180 C C . ARG A 1 287 ? -10.057 7.722 61.841 1.00 25.37 291 ARG A C 1
ATOM 2181 O O . ARG A 1 287 ? -10.415 6.811 62.576 1.00 23.20 291 ARG A O 1
ATOM 2189 N N . PHE A 1 288 ? -8.858 8.286 61.931 1.00 18.00 292 PHE A N 1
ATOM 2190 C CA . PHE A 1 288 ? -7.861 7.791 62.887 1.00 17.56 292 PHE A CA 1
ATOM 2191 C C . PHE A 1 288 ? -8.167 8.266 64.305 1.00 20.92 292 PHE A C 1
ATOM 2192 O O . PHE A 1 288 ? -9.064 9.079 64.507 1.00 22.16 292 PHE A O 1
ATOM 2200 N N . GLY A 1 289 ? -7.420 7.759 65.283 1.00 28.69 293 GLY A N 1
ATOM 2201 C CA . GLY A 1 289 ? -7.599 8.175 66.665 1.00 35.19 293 GLY A CA 1
ATOM 2202 C C . GLY A 1 289 ? -8.040 7.050 67.589 1.00 44.74 293 GLY A C 1
ATOM 2203 O O . GLY A 1 289 ? -9.048 6.381 67.337 1.00 48.99 293 GLY A O 1
ATOM 2204 N N . LYS B 2 1 ? -6.388 18.092 2.601 1.00 76.78 557 LYS F N 1
ATOM 2205 C CA . LYS B 2 1 ? -6.972 18.906 3.666 1.00 76.34 557 LYS F CA 1
ATOM 2206 C C . LYS B 2 1 ? -7.794 18.068 4.649 1.00 68.93 557 LYS F C 1
ATOM 2207 O O . LYS B 2 1 ? -7.737 18.288 5.859 1.00 66.30 557 LYS F O 1
ATOM 2208 N N . CYS B 2 2 ? -8.567 17.128 4.105 1.00 64.05 558 CYS F N 1
ATOM 2209 C CA . CYS B 2 2 ? -9.355 16.158 4.870 1.00 60.85 558 CYS F CA 1
ATOM 2210 C C . CYS B 2 2 ? -9.328 16.303 6.396 1.00 55.63 558 CYS F C 1
ATOM 2211 O O . CYS B 2 2 ? -8.483 15.713 7.060 1.00 56.55 558 CYS F O 1
ATOM 2214 N N . PRO B 2 3 ? -10.269 17.072 6.959 1.00 53.47 559 PRO F N 1
ATOM 2215 C CA . PRO B 2 3 ? -10.345 17.131 8.423 1.00 51.63 559 PRO F CA 1
ATOM 2216 C C . PRO B 2 3 ? -10.901 15.842 9.029 1.00 44.13 559 PRO F C 1
ATOM 2217 O O . PRO B 2 3 ? -11.786 15.205 8.446 1.00 44.36 559 PRO F O 1
ATOM 2221 N N . GLY B 2 4 ? -10.358 15.456 10.180 1.00 36.07 560 GLY F N 1
ATOM 2222 C CA . GLY B 2 4 ? -10.952 14.426 11.017 1.00 36.82 560 GLY F CA 1
ATOM 2223 C C . GLY B 2 4 ? -10.863 12.993 10.526 1.00 37.51 560 GLY F C 1
ATOM 2224 O O . GLY B 2 4 ? -10.567 12.085 11.300 1.00 35.11 560 GLY F O 1
ATOM 2225 N N . ARG B 2 5 ? -11.129 12.790 9.241 1.00 38.95 561 ARG F N 1
ATOM 2226 C CA . ARG B 2 5 ? -11.212 11.455 8.670 1.00 37.19 561 ARG F CA 1
ATOM 2227 C C . ARG B 2 5 ? -9.978 10.625 8.982 1.00 42.34 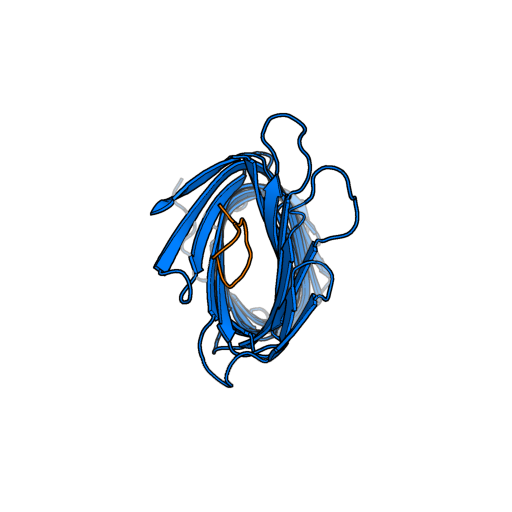561 ARG F C 1
ATOM 2228 O O . ARG B 2 5 ? -8.859 11.125 8.940 1.00 48.00 561 ARG F O 1
ATOM 2236 N N . VAL B 2 6 ? -10.197 9.348 9.278 1.00 41.79 562 VAL F N 1
ATOM 2237 C CA . VAL B 2 6 ? -9.118 8.407 9.553 1.00 40.31 562 VAL F CA 1
ATOM 2238 C C . VAL B 2 6 ? -8.042 8.397 8.452 1.00 46.16 562 VAL F C 1
ATOM 2239 O O . VAL B 2 6 ? -6.840 8.404 8.737 1.00 43.44 562 VAL F O 1
ATOM 2243 N N . VAL B 2 7 ? -8.472 8.381 7.197 1.00 44.50 563 VAL F N 1
ATOM 2244 C CA . VAL B 2 7 ? -7.531 8.470 6.091 1.00 52.14 563 VAL F CA 1
ATOM 2245 C C . VAL B 2 7 ? -7.675 9.807 5.357 1.00 55.36 563 VAL F C 1
ATOM 2246 O O . VAL B 2 7 ? -8.767 10.377 5.289 1.00 57.97 563 VAL F O 1
ATOM 2250 N N . GLY B 2 8 ? -6.566 10.311 4.823 1.00 50.51 564 GLY F N 1
ATOM 2251 C CA . GLY B 2 8 ? -6.586 11.544 4.061 1.00 51.37 564 GLY F CA 1
ATOM 2252 C C . GLY B 2 8 ? -6.845 11.279 2.587 1.00 58.20 564 GLY F C 1
ATOM 2253 O O . GLY B 2 8 ? -7.663 10.428 2.227 1.00 54.17 564 GLY F O 1
ATOM 2254 N N . GLY B 2 9 ? -6.143 12.003 1.724 1.00 64.69 565 GLY F N 1
ATOM 2255 C CA . GLY B 2 9 ? -6.304 11.815 0.296 1.00 67.30 565 GLY F CA 1
ATOM 2256 C C . GLY B 2 9 ? -7.585 12.451 -0.203 1.00 71.27 565 GLY F C 1
ATOM 2257 O O . GLY B 2 9 ? -8.187 11.986 -1.168 1.00 69.88 565 GLY F O 1
ATOM 2258 N N . CYS B 2 10 ? -8.011 13.516 0.467 1.00 74.25 566 CYS F N 1
ATOM 2259 C CA . CYS B 2 10 ? -9.166 14.279 0.018 1.00 81.97 566 CYS F CA 1
ATOM 2260 C C . CYS B 2 10 ? -8.752 15.250 -1.080 1.00 86.96 566 CYS F C 1
ATOM 2261 O O . CYS B 2 10 ? -8.190 16.315 -0.809 1.00 85.58 566 CYS F O 1
ATOM 2264 N N . LYS B 2 11 ? -9.025 14.862 -2.321 1.00 89.52 567 LYS F N 1
ATOM 2265 C CA . LYS B 2 11 ? -8.673 15.672 -3.477 1.00 92.18 567 LYS F CA 1
ATOM 2266 C C . LYS B 2 11 ? -9.868 15.803 -4.412 1.00 95.15 567 LYS F C 1
ATOM 2267 O O . LYS B 2 11 ? -10.411 16.896 -4.582 1.00 99.13 567 LYS F O 1
#

Sequence (288 aa):
LIPNISPDSFTVAASTGMLSGKSHEMLYDAETGRKISQLDWKIKNVAILKGDISWDPYSFLTLNARGWTSLASGSGNMDNYDWMNENQSEWTDHSSHPATNVNHANEYDLNVKGWLLQDENYKAGITAGYQETRFSWTATGGSYSYNNGAYTGNFPKGVRVIGYNQRFSMPYIGLAGQYRINDFELNALFKFSDWVRAHDNDEHYMRDLTFREKTSGSRYYGTVINAGYYVTPNAKVFAEFTYSKYDEGKGGTQTIDAAGISNKNYTVTAGLQYRFGKCPGRVVGGCK

Secondary structure (DSSP, 8-state):
-PPP--GGGEEEEEEEEEEEEEEEEEEE-TTT--EEEEEEEEEEEEEEEEEEEEEEEETTEEEEEEEEEESS-EEEEEEEEE---TT-SS-SEEEEEEEEEEEEEEEEEEEEEEEEEE-SSEEEEEEEEEEEEEEEEEEES-EEEETTTTEEEEPPTT-EEEEEEEEEEEEEEEEEEEEEETTEEEEEEEEEEEEEEEEEEEEETTTTEEEEEEEEEEEEEEEEEEEEEESSSSEEEEEEEEEEEE----EEEEE---EEEEEEEEEEEEEEEEE--/---S-SS----